Protein AF-0000000084925161 (afdb_homodimer)

Structure (mmCIF, N/CA/C/O backbone):
data_AF-0000000084925161-model_v1
#
loop_
_entity.id
_entity.type
_entity.pdbx_description
1 polymer 'Surface-adhesin protein E-like domain-containing protein'
#
loop_
_atom_site.group_PDB
_atom_site.id
_atom_site.type_symbol
_atom_site.label_atom_id
_atom_site.label_alt_id
_atom_site.label_comp_id
_atom_site.label_asym_id
_atom_site.label_entity_id
_atom_site.label_seq_id
_atom_site.pdbx_PDB_ins_code
_atom_site.Cartn_x
_atom_site.Cartn_y
_atom_site.Cartn_z
_atom_site.occupancy
_atom_site.B_iso_or_equiv
_atom_site.auth_seq_id
_atom_site.auth_comp_id
_atom_site.auth_asym_id
_atom_site.auth_atom_id
_atom_site.pdbx_PDB_model_num
ATOM 1 N N . MET A 1 1 ? 71.25 -20.922 -71.875 1 32.09 1 MET A N 1
ATOM 2 C CA . MET A 1 1 ? 70.688 -21.156 -70.562 1 32.09 1 MET A CA 1
ATOM 3 C C . MET A 1 1 ? 69.562 -20.156 -70.25 1 32.09 1 MET A C 1
ATOM 5 O O . MET A 1 1 ? 69.812 -18.969 -70.062 1 32.09 1 MET A O 1
ATOM 9 N N . LYS A 1 2 ? 68.375 -20.344 -70.938 1 31.14 2 LYS A N 1
ATOM 10 C CA . LYS A 1 2 ? 67.188 -19.516 -71.062 1 31.14 2 LYS A CA 1
ATOM 11 C C . LYS A 1 2 ? 66.562 -19.391 -69.688 1 31.14 2 LYS A C 1
ATOM 13 O O . LYS A 1 2 ? 66.188 -20.391 -69.062 1 31.14 2 LYS A O 1
ATOM 18 N N . ARG A 1 3 ? 66.75 -18.297 -68.938 1 39 3 ARG A N 1
ATOM 19 C CA . ARG A 1 3 ? 66.312 -17.828 -67.625 1 39 3 ARG A CA 1
ATOM 20 C C . ARG A 1 3 ? 64.812 -17.594 -67.625 1 39 3 ARG A C 1
ATOM 22 O O . ARG A 1 3 ? 64.312 -16.672 -68.312 1 39 3 ARG A O 1
ATOM 29 N N . SER A 1 4 ? 64 -18.672 -67.688 1 33.38 4 SER A N 1
ATOM 30 C CA . SER A 1 4 ? 62.531 -18.594 -67.688 1 33.38 4 SER A CA 1
ATOM 31 C C . SER A 1 4 ? 62.031 -17.812 -66.438 1 33.38 4 SER A C 1
ATOM 33 O O . SER A 1 4 ? 62.469 -18.094 -65.312 1 33.38 4 SER A O 1
ATOM 35 N N . TRP A 1 5 ? 61.906 -16.5 -66.625 1 40.16 5 TRP A N 1
ATOM 36 C CA . TRP A 1 5 ? 61.312 -15.562 -65.625 1 40.16 5 TRP A CA 1
ATOM 37 C C . TRP A 1 5 ? 59.938 -16 -65.25 1 40.16 5 TRP A C 1
ATOM 39 O O . TRP A 1 5 ? 59.031 -16.109 -66.062 1 40.16 5 TRP A O 1
ATOM 49 N N . GLY A 1 6 ? 59.812 -16.969 -64.312 1 35.91 6 GLY A N 1
ATOM 50 C CA . GLY A 1 6 ? 58.531 -17.422 -63.812 1 35.91 6 GLY A CA 1
ATOM 51 C C . GLY A 1 6 ? 57.75 -16.328 -63.062 1 35.91 6 GLY A C 1
ATOM 52 O O . GLY A 1 6 ? 58.344 -15.594 -62.25 1 35.91 6 GLY A O 1
ATOM 53 N N . ILE A 1 7 ? 56.781 -15.703 -63.781 1 42.59 7 ILE A N 1
ATOM 54 C CA . ILE A 1 7 ? 55.812 -14.719 -63.312 1 42.59 7 ILE A CA 1
ATOM 55 C C . ILE A 1 7 ? 55.094 -15.258 -62.062 1 42.59 7 ILE A C 1
ATOM 57 O O . ILE A 1 7 ? 54.438 -16.312 -62.156 1 42.59 7 ILE A O 1
ATOM 61 N N . TRP A 1 8 ? 55.594 -15.031 -60.844 1 43.19 8 TRP A N 1
ATOM 62 C CA . TRP A 1 8 ? 54.906 -15.352 -59.594 1 43.19 8 TRP A CA 1
ATOM 63 C C . TRP A 1 8 ? 53.625 -14.562 -59.438 1 43.19 8 TRP A C 1
ATOM 65 O O . TRP A 1 8 ? 53.656 -13.328 -59.438 1 43.19 8 TRP A O 1
ATOM 75 N N . ALA A 1 9 ? 52.562 -15.008 -60.125 1 40.84 9 ALA A N 1
ATOM 76 C CA . ALA A 1 9 ? 51.25 -14.414 -59.938 1 40.84 9 ALA A CA 1
ATOM 77 C C . ALA A 1 9 ? 50.844 -14.438 -58.469 1 40.84 9 ALA A C 1
ATOM 79 O O . ALA A 1 9 ? 50.781 -15.5 -57.844 1 40.84 9 ALA A O 1
ATOM 80 N N . LEU A 1 10 ? 51.156 -13.375 -57.719 1 41.66 10 LEU A N 1
ATOM 81 C CA . LEU A 1 10 ? 50.688 -13.172 -56.344 1 41.66 10 LEU A CA 1
ATOM 82 C C . LEU A 1 10 ? 49.188 -13.047 -56.312 1 41.66 10 LEU A C 1
ATOM 84 O O . LEU A 1 10 ? 48.625 -12.125 -56.906 1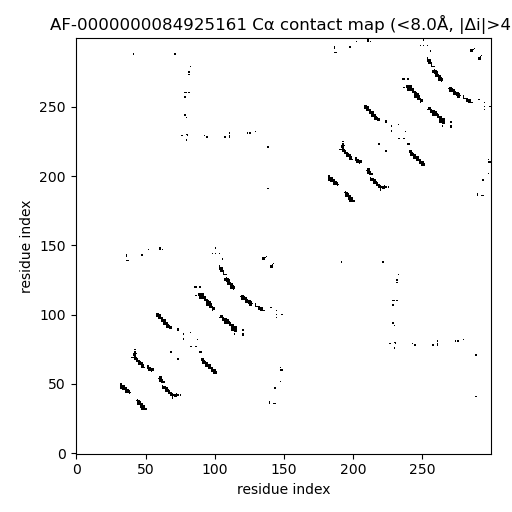 41.66 10 LEU A O 1
ATOM 88 N N . THR A 1 11 ? 48.406 -14.148 -56.281 1 42.12 11 THR A N 1
ATOM 89 C CA . THR A 1 11 ? 46.969 -14.117 -56.094 1 42.12 11 THR A CA 1
ATOM 90 C C . THR A 1 11 ? 46.625 -13.469 -54.75 1 42.12 11 THR A C 1
ATOM 92 O O . THR A 1 11 ? 47.031 -13.953 -53.688 1 42.12 11 THR A O 1
ATOM 95 N N . ALA A 1 12 ? 46.406 -12.133 -54.719 1 42.62 12 ALA A N 1
ATOM 96 C CA . ALA A 1 12 ? 45.875 -11.445 -53.562 1 42.62 12 ALA A CA 1
ATOM 97 C C . ALA A 1 12 ? 44.5 -12.031 -53.156 1 42.62 12 ALA A C 1
ATOM 99 O O . ALA A 1 12 ? 43.562 -11.984 -53.938 1 42.62 12 ALA A O 1
ATOM 100 N N . ALA A 1 13 ? 44.562 -13.156 -52.469 1 40.47 13 ALA A N 1
ATOM 101 C CA . ALA A 1 13 ? 43.312 -13.672 -51.906 1 40.47 13 ALA A CA 1
ATOM 102 C C . ALA A 1 13 ? 42.594 -12.602 -51.094 1 40.47 13 ALA A C 1
ATOM 104 O O . ALA A 1 13 ? 43.156 -12.086 -50.094 1 40.47 13 ALA A O 1
ATOM 105 N N . LEU A 1 14 ? 41.75 -11.82 -51.719 1 43.94 14 LEU A N 1
ATOM 106 C CA . LEU A 1 14 ? 40.875 -10.922 -51 1 43.94 14 LEU A CA 1
ATOM 107 C C . LEU A 1 14 ? 40.062 -11.688 -49.969 1 43.94 14 LEU A C 1
ATOM 109 O O . LEU A 1 14 ? 39.219 -12.531 -50.312 1 43.94 14 LEU A O 1
ATOM 113 N N . THR A 1 15 ? 40.625 -11.867 -48.781 1 42.22 15 THR A N 1
ATOM 114 C CA . THR A 1 15 ? 39.875 -12.43 -47.656 1 42.22 15 THR A CA 1
ATOM 115 C C . THR A 1 15 ? 38.688 -11.562 -47.344 1 42.22 15 THR A C 1
ATOM 117 O O . THR A 1 15 ? 38.812 -10.391 -46.969 1 42.22 15 THR A O 1
ATOM 120 N N . ILE A 1 16 ? 37.625 -11.797 -48.031 1 40.56 16 ILE A N 1
ATOM 121 C CA . ILE A 1 16 ? 36.344 -11.195 -47.625 1 40.56 16 ILE A CA 1
ATOM 122 C C . ILE A 1 16 ? 36.125 -11.477 -46.125 1 40.56 16 ILE A C 1
ATOM 124 O O . ILE A 1 16 ? 36.062 -12.633 -45.719 1 40.56 16 ILE A O 1
ATOM 128 N N . MET A 1 17 ? 36.562 -10.578 -45.281 1 41.56 17 MET A N 1
ATOM 129 C CA . MET A 1 17 ? 36.156 -10.641 -43.875 1 41.56 17 MET A CA 1
ATOM 130 C C . MET A 1 17 ? 34.625 -10.719 -43.75 1 41.56 17 MET A C 1
ATOM 132 O O . MET A 1 17 ? 33.906 -9.828 -44.188 1 41.56 17 MET A O 1
ATOM 136 N N . ALA A 1 18 ? 34.125 -11.945 -43.906 1 45 18 ALA A N 1
ATOM 137 C CA . ALA A 1 18 ? 32.719 -12.086 -43.594 1 45 18 ALA A CA 1
ATOM 138 C C . ALA A 1 18 ? 32.375 -11.438 -42.25 1 45 18 ALA A C 1
ATOM 140 O O . ALA A 1 18 ? 33.125 -11.602 -41.281 1 45 18 ALA A O 1
ATOM 141 N N . PRO A 1 19 ? 31.578 -10.344 -42.281 1 45.84 19 PRO A N 1
ATOM 142 C CA . PRO A 1 19 ? 31.156 -9.836 -41 1 45.84 19 PRO A CA 1
ATOM 143 C C . PRO A 1 19 ? 30.625 -10.938 -40.062 1 45.84 19 PRO A C 1
ATOM 145 O O . PRO A 1 19 ? 29.984 -11.875 -40.531 1 45.84 19 PRO A O 1
ATOM 148 N N . SER A 1 20 ? 31.438 -11.336 -39.094 1 43 20 SER A N 1
ATOM 149 C CA . SER A 1 20 ? 30.953 -12.219 -38.062 1 43 20 SER A CA 1
ATOM 150 C C . SER A 1 20 ? 29.547 -11.805 -37.594 1 43 20 SER A C 1
ATOM 152 O O . SER A 1 20 ? 29.344 -10.68 -37.125 1 43 20 SER A O 1
ATOM 154 N N . ALA A 1 21 ? 28.531 -12.383 -38.281 1 41.62 21 ALA A N 1
ATOM 155 C CA . ALA A 1 21 ? 27.188 -12.25 -37.688 1 41.62 21 ALA A CA 1
ATOM 156 C C . ALA A 1 21 ? 27.219 -12.555 -36.188 1 41.62 21 ALA A C 1
ATOM 158 O O . ALA A 1 21 ? 27.625 -13.641 -35.781 1 41.62 21 ALA A O 1
ATOM 159 N N . VAL A 1 22 ? 27.531 -11.531 -35.375 1 42.28 22 VAL A N 1
ATOM 160 C CA . VAL A 1 22 ? 27.25 -11.719 -33.938 1 42.28 22 VAL A CA 1
ATOM 161 C C . VAL A 1 22 ? 25.906 -12.438 -33.781 1 42.28 22 VAL A C 1
ATOM 163 O O . VAL A 1 22 ? 24.906 -12.023 -34.344 1 42.28 22 VAL A O 1
ATOM 166 N N . PRO A 1 23 ? 26 -13.773 -33.625 1 41.53 23 PRO A N 1
ATOM 167 C CA . PRO A 1 23 ? 24.688 -14.344 -33.312 1 41.53 23 PRO A CA 1
ATOM 168 C C . PRO A 1 23 ? 23.859 -13.469 -32.375 1 41.53 23 PRO A C 1
ATOM 170 O O . PRO A 1 23 ? 24.359 -13.031 -31.344 1 41.53 23 PRO A O 1
ATOM 173 N N . VAL A 1 24 ? 22.969 -12.641 -33 1 39.62 24 VAL A N 1
ATOM 174 C CA . VAL A 1 24 ? 21.906 -12.133 -32.125 1 39.62 24 VAL A CA 1
ATOM 175 C C . VAL A 1 24 ? 21.422 -13.242 -31.203 1 39.62 24 VAL A C 1
ATOM 177 O O . VAL A 1 24 ? 21.188 -14.375 -31.641 1 39.62 24 VAL A O 1
ATOM 180 N N . SER A 1 25 ? 22.156 -13.359 -30.031 1 36.97 25 SER A N 1
ATOM 181 C CA . SER A 1 25 ? 21.609 -14.289 -29.047 1 36.97 25 SER A CA 1
ATOM 182 C C . SER A 1 25 ? 20.109 -14.5 -29.266 1 36.97 25 SER A C 1
ATOM 184 O O . SER A 1 25 ? 19.406 -13.578 -29.672 1 36.97 25 SER A O 1
ATOM 186 N N . PRO A 1 26 ? 19.688 -15.688 -29.625 1 37.69 26 PRO A N 1
ATOM 187 C CA . PRO A 1 26 ? 18.219 -15.82 -29.672 1 37.69 26 PRO A CA 1
ATOM 188 C C . PRO A 1 26 ? 17.516 -14.906 -28.672 1 37.69 26 PRO A C 1
ATOM 190 O O . PRO A 1 26 ? 18.062 -14.633 -27.594 1 37.69 26 PRO A O 1
ATOM 193 N N . ALA A 1 27 ? 17 -13.883 -29.172 1 36.34 27 ALA A N 1
ATOM 194 C CA . ALA A 1 27 ? 15.969 -13.32 -28.297 1 36.34 27 ALA A CA 1
ATOM 195 C C . ALA A 1 27 ? 15.273 -14.422 -27.5 1 36.34 27 ALA A C 1
ATOM 197 O O . ALA A 1 27 ? 14.562 -15.258 -28.062 1 36.34 27 ALA A O 1
ATOM 198 N N . TYR A 1 28 ? 16.047 -15.25 -26.672 1 36.47 28 TYR A N 1
ATOM 199 C CA . TYR A 1 28 ? 15.242 -16.078 -25.797 1 36.47 28 TYR A CA 1
ATOM 200 C C . TYR A 1 28 ? 13.82 -15.531 -25.688 1 36.47 28 TYR A C 1
ATOM 202 O O . TYR A 1 28 ? 13.617 -14.32 -25.562 1 36.47 28 TYR A O 1
ATOM 210 N N . ALA A 1 29 ? 13.031 -15.914 -26.562 1 38.03 29 ALA A N 1
ATOM 211 C CA . ALA A 1 29 ? 11.609 -15.719 -26.297 1 38.03 29 ALA A CA 1
ATOM 212 C C . ALA A 1 29 ? 11.344 -15.609 -24.797 1 38.03 29 ALA A C 1
ATOM 214 O O . ALA A 1 29 ? 11.391 -16.609 -24.078 1 38.03 29 ALA A O 1
ATOM 215 N N . ALA A 1 30 ? 12.023 -14.953 -24.047 1 40.94 30 ALA A N 1
ATOM 216 C CA . ALA A 1 30 ? 11.633 -14.742 -22.656 1 40.94 30 ALA A CA 1
ATOM 217 C C . ALA A 1 30 ? 10.156 -15.062 -22.453 1 40.94 30 ALA A C 1
ATOM 219 O O . ALA A 1 30 ? 9.281 -14.32 -22.906 1 40.94 30 ALA A O 1
ATOM 220 N N . ASP A 1 31 ? 9.523 -16.219 -22.875 1 46.91 31 ASP A N 1
ATOM 221 C CA . ASP A 1 31 ? 8.195 -16.781 -22.641 1 46.91 31 ASP A CA 1
ATOM 222 C C . ASP A 1 31 ? 7.531 -16.125 -21.422 1 46.91 31 ASP A C 1
ATOM 224 O O . ASP A 1 31 ? 7.969 -16.328 -20.297 1 46.91 31 ASP A O 1
ATOM 228 N N . ASP A 1 32 ? 7.238 -14.859 -21.344 1 68.56 32 ASP A N 1
ATOM 229 C CA . ASP A 1 32 ? 6.938 -13.914 -20.281 1 68.56 32 ASP A CA 1
ATOM 230 C C . ASP A 1 32 ? 5.832 -14.445 -19.375 1 68.56 32 ASP A C 1
ATOM 232 O O . ASP A 1 32 ? 4.66 -14.453 -19.75 1 68.56 32 ASP A O 1
ATOM 236 N N . GLN A 1 33 ? 6.062 -15.539 -18.656 1 93.12 33 GLN A N 1
ATOM 237 C CA . GLN A 1 33 ? 5.207 -16.203 -17.672 1 93.12 33 GLN A CA 1
ATOM 238 C C . GLN A 1 33 ? 4.355 -15.203 -16.906 1 93.12 33 GLN A C 1
ATOM 240 O O . GLN A 1 33 ? 3.346 -15.57 -16.297 1 93.12 33 GLN A O 1
ATOM 245 N N . TRP A 1 34 ? 4.676 -14.078 -17.031 1 97.44 34 TRP A N 1
ATOM 246 C CA . TRP A 1 34 ? 3.92 -13.047 -16.328 1 97.44 34 TRP A CA 1
ATOM 247 C C . TRP A 1 34 ? 2.936 -12.352 -17.266 1 97.44 34 TRP A C 1
ATOM 249 O O . TRP A 1 34 ? 3.322 -11.852 -18.328 1 97.44 34 TRP A O 1
ATOM 259 N N . VAL A 1 35 ? 1.685 -12.375 -16.891 1 97.88 35 VAL A N 1
ATOM 260 C CA . VAL A 1 35 ? 0.621 -11.727 -17.641 1 97.88 35 VAL A CA 1
ATOM 261 C C . VAL A 1 35 ? 0.092 -10.523 -16.859 1 97.88 35 VAL A C 1
ATOM 263 O O . VAL A 1 35 ? -0.234 -10.633 -15.68 1 97.88 35 VAL A O 1
ATOM 266 N N . LEU A 1 36 ? -0.064 -9.344 -17.531 1 97.75 36 LEU A N 1
ATOM 267 C CA . LEU A 1 36 ? -0.586 -8.141 -16.906 1 97.75 36 LEU A CA 1
ATOM 268 C C . LEU A 1 36 ? -2.064 -8.297 -16.562 1 97.75 36 LEU A C 1
ATOM 270 O O . LEU A 1 36 ? -2.871 -8.641 -17.438 1 97.75 36 LEU A O 1
ATOM 274 N N . LEU A 1 37 ? -2.314 -8.094 -15.336 1 96.5 37 LEU A N 1
ATOM 275 C CA . LEU A 1 37 ? -3.684 -8.203 -14.844 1 96.5 37 LEU A CA 1
ATOM 276 C C . LEU A 1 37 ? -4.336 -6.828 -14.734 1 96.5 37 LEU A C 1
ATOM 278 O O . LEU A 1 37 ? -5.5 -6.656 -15.102 1 96.5 37 LEU A O 1
ATOM 282 N N . ASP A 1 38 ? -3.676 -5.898 -14.18 1 94.56 38 ASP A N 1
ATOM 283 C CA . ASP A 1 38 ? -4.156 -4.559 -13.852 1 94.56 38 ASP A CA 1
ATOM 284 C C . ASP A 1 38 ? -2.998 -3.561 -13.789 1 94.56 38 ASP A C 1
ATOM 286 O O . ASP A 1 38 ? -1.843 -3.955 -13.625 1 94.56 38 ASP A O 1
ATOM 290 N N . GLU A 1 39 ? -3.432 -2.262 -13.992 1 93.81 39 GLU A N 1
ATOM 291 C CA . GLU A 1 39 ? -2.398 -1.232 -13.953 1 93.81 39 GLU A CA 1
ATOM 292 C C . GLU A 1 39 ? -2.936 0.064 -13.352 1 93.81 39 GLU A C 1
ATOM 294 O O . GLU A 1 39 ? -4.055 0.478 -13.656 1 93.81 39 GLU A O 1
ATOM 299 N N . ASP A 1 40 ? -2.258 0.519 -12.414 1 88.69 40 ASP A N 1
ATOM 300 C CA . ASP A 1 40 ? -2.297 1.929 -12.039 1 88.69 40 ASP A CA 1
ATOM 301 C C . ASP A 1 40 ? -1.006 2.641 -12.438 1 88.69 40 ASP A C 1
ATOM 303 O O . ASP A 1 40 ? 0.03 2.469 -11.797 1 88.69 40 ASP A O 1
ATOM 307 N N . PRO A 1 41 ? -1.062 3.43 -13.438 1 87.81 41 PRO A N 1
ATOM 308 C CA . PRO A 1 41 ? 0.166 3.998 -14 1 87.81 41 PRO A CA 1
ATOM 309 C C . PRO A 1 41 ? 0.953 4.824 -12.984 1 87.81 41 PRO A C 1
ATOM 311 O O . PRO A 1 41 ? 2.17 4.977 -13.117 1 87.81 41 PRO A O 1
ATOM 314 N N . SER A 1 42 ? 0.347 5.23 -12.016 1 87.5 42 SER A N 1
ATOM 315 C CA . SER A 1 42 ? 1.041 6.078 -11.047 1 87.5 42 SER A CA 1
ATOM 316 C C . SER A 1 42 ? 1.725 5.242 -9.969 1 87.5 42 SER A C 1
ATOM 318 O O . SER A 1 42 ? 2.684 5.695 -9.344 1 87.5 42 SER A O 1
ATOM 320 N N . THR A 1 43 ? 1.22 4.023 -9.828 1 92.31 43 THR A N 1
ATOM 321 C CA . THR A 1 43 ? 1.726 3.377 -8.625 1 92.31 43 THR A CA 1
ATOM 322 C C . THR A 1 43 ? 2.297 1.999 -8.945 1 92.31 43 THR A C 1
ATOM 324 O O . THR A 1 43 ? 3.326 1.603 -8.398 1 92.31 43 THR A O 1
ATOM 327 N N . SER A 1 44 ? 1.59 1.277 -9.828 1 94.94 44 SER A N 1
ATOM 328 C CA . SER A 1 44 ? 2.105 -0.078 -10 1 94.94 44 SER A CA 1
ATOM 329 C C . SER A 1 44 ? 1.434 -0.785 -11.172 1 94.94 44 SER A C 1
ATOM 331 O O . SER A 1 44 ? 0.386 -0.346 -11.648 1 94.94 44 SER A O 1
ATOM 333 N N . ARG A 1 45 ? 2.135 -1.829 -11.617 1 96.81 45 ARG A N 1
ATOM 334 C CA . ARG A 1 45 ? 1.589 -2.848 -12.508 1 96.81 45 ARG A CA 1
ATOM 335 C C . ARG A 1 45 ? 1.465 -4.191 -11.789 1 96.81 45 ARG A C 1
ATOM 337 O O . ARG A 1 45 ? 2.35 -4.574 -11.023 1 96.81 45 ARG A O 1
ATOM 344 N N . TYR A 1 46 ? 0.303 -4.887 -12.094 1 97.44 46 TYR A N 1
ATOM 345 C CA . TYR A 1 46 ? 0.026 -6.156 -11.43 1 97.44 46 TYR A CA 1
ATOM 346 C C . TYR A 1 46 ? -0.024 -7.297 -12.43 1 97.44 46 TYR A C 1
ATOM 348 O O . TYR A 1 46 ? -0.732 -7.219 -13.438 1 97.44 46 TYR A O 1
ATOM 356 N N . TYR A 1 47 ? 0.71 -8.383 -12.07 1 98.44 47 TYR A N 1
ATOM 357 C CA . TYR A 1 47 ? 0.816 -9.539 -12.953 1 98.44 47 TYR A CA 1
ATOM 358 C C . TYR A 1 47 ? 0.438 -10.82 -12.227 1 98.44 47 TYR A C 1
ATOM 360 O O . TYR A 1 47 ? 0.503 -10.891 -11 1 98.44 47 TYR A O 1
ATOM 368 N N . TYR A 1 48 ? 0.028 -11.812 -13 1 98.56 48 TYR A N 1
ATOM 369 C CA . TYR A 1 48 ? 0 -13.172 -12.453 1 98.56 48 TYR A CA 1
ATOM 370 C C . TYR A 1 48 ? 0.885 -14.102 -13.273 1 98.56 48 TYR A C 1
ATOM 372 O O . TYR A 1 48 ? 1.111 -13.867 -14.469 1 98.56 48 TYR A O 1
ATOM 380 N N . ASP A 1 49 ? 1.456 -15.086 -12.609 1 98.38 49 ASP A N 1
ATOM 381 C CA . ASP A 1 49 ? 2.371 -16.062 -13.18 1 98.38 49 ASP A CA 1
ATOM 382 C C . ASP A 1 49 ? 1.614 -17.281 -13.703 1 98.38 49 ASP A C 1
ATOM 384 O O . ASP A 1 49 ? 1.147 -18.109 -12.922 1 98.38 49 ASP A O 1
ATOM 388 N N . THR A 1 50 ? 1.569 -17.469 -14.984 1 97.25 50 THR A N 1
ATOM 389 C CA . THR A 1 50 ? 0.784 -18.547 -15.578 1 97.25 50 THR A CA 1
ATOM 390 C C . THR A 1 50 ? 1.395 -19.906 -15.258 1 97.25 50 THR A C 1
ATOM 392 O O . THR A 1 50 ? 0.704 -20.922 -15.289 1 97.25 50 THR A O 1
ATOM 395 N N . THR A 1 51 ? 2.6 -19.938 -14.875 1 97.12 51 THR A N 1
ATOM 396 C CA . THR A 1 51 ? 3.264 -21.219 -14.625 1 97.12 51 THR A CA 1
ATOM 397 C C . THR A 1 51 ? 3.088 -21.641 -13.164 1 97.12 51 THR A C 1
ATOM 399 O O . THR A 1 51 ? 3.424 -22.766 -12.797 1 97.12 51 THR A O 1
ATOM 402 N N . SER A 1 52 ? 2.578 -20.781 -12.344 1 97.25 52 SER A N 1
ATOM 403 C CA . SER A 1 52 ? 2.461 -21.062 -10.914 1 97.25 52 SER A CA 1
ATOM 404 C C . SER A 1 52 ? 1.079 -21.609 -10.562 1 97.25 52 SER A C 1
ATOM 406 O O . SER A 1 52 ? 0.821 -21.969 -9.414 1 97.25 52 SER A O 1
ATOM 408 N N . ILE A 1 53 ? 0.209 -21.672 -11.531 1 97.06 53 ILE A N 1
ATOM 409 C CA . ILE A 1 53 ? -1.177 -22.062 -11.273 1 97.06 53 ILE A CA 1
ATOM 410 C C . ILE A 1 53 ? -1.252 -23.547 -10.969 1 97.06 53 ILE A C 1
ATOM 412 O O . ILE A 1 53 ? -0.867 -24.375 -11.797 1 97.06 53 ILE A O 1
ATOM 416 N N . VAL A 1 54 ? -1.738 -23.859 -9.773 1 96.12 54 VAL A N 1
ATOM 417 C CA . VAL A 1 54 ? -1.917 -25.234 -9.352 1 96.12 54 VAL A CA 1
ATOM 418 C C . VAL A 1 54 ? -3.334 -25.438 -8.82 1 96.12 54 VAL A C 1
ATOM 420 O O . VAL A 1 54 ? -3.785 -24.703 -7.945 1 96.12 54 VAL A O 1
ATOM 423 N N . GLN A 1 55 ? -3.957 -26.422 -9.336 1 92.88 55 GLN A N 1
ATOM 424 C CA . GLN A 1 55 ? -5.25 -26.812 -8.789 1 92.88 55 GLN A CA 1
ATOM 425 C C . GLN A 1 55 ? -5.078 -27.688 -7.551 1 92.88 55 GLN A C 1
ATOM 427 O O . GLN A 1 55 ? -4.48 -28.766 -7.617 1 92.88 55 GLN A O 1
ATOM 432 N N . ASP A 1 56 ? -5.457 -27.219 -6.406 1 83.75 56 ASP A N 1
ATOM 433 C CA . ASP A 1 56 ? -5.273 -27.938 -5.148 1 83.75 56 ASP A CA 1
ATOM 434 C C . ASP A 1 56 ? -6.422 -28.922 -4.898 1 83.75 56 ASP A C 1
ATOM 436 O O . ASP A 1 56 ? -6.199 -30.047 -4.438 1 83.75 56 ASP A O 1
ATOM 440 N N . ASP A 1 57 ? -7.512 -28.484 -4.898 1 83.12 57 ASP A N 1
ATOM 441 C CA . ASP A 1 57 ? -8.703 -29.328 -4.809 1 83.12 57 ASP A CA 1
ATOM 442 C C . ASP A 1 57 ? -9.703 -28.969 -5.902 1 83.12 57 ASP A C 1
ATOM 444 O O . ASP A 1 57 ? -9.375 -28.266 -6.852 1 83.12 57 ASP A O 1
ATOM 448 N N . GLU A 1 58 ? -10.859 -29.594 -5.785 1 81.5 58 GLU A N 1
ATOM 449 C CA . GLU A 1 58 ? -11.852 -29.469 -6.844 1 81.5 58 GLU A CA 1
ATOM 450 C C . GLU A 1 58 ? -12.234 -28 -7.066 1 81.5 58 GLU A C 1
ATOM 452 O O . GLU A 1 58 ? -12.516 -27.594 -8.195 1 81.5 58 GLU A O 1
ATOM 457 N N . ASP A 1 59 ? -12.086 -27.141 -6.09 1 91.69 59 ASP A N 1
ATOM 458 C CA . ASP A 1 59 ? -12.672 -25.812 -6.258 1 91.69 59 ASP A CA 1
ATOM 459 C C . ASP A 1 59 ? -11.648 -24.719 -5.957 1 91.69 59 ASP A C 1
ATOM 461 O O . ASP A 1 59 ? -11.992 -23.531 -5.898 1 91.69 59 ASP A O 1
ATOM 465 N N . SER A 1 60 ? -10.375 -25.109 -5.734 1 95.62 60 SER A N 1
ATOM 466 C CA . SER A 1 60 ? -9.422 -24.078 -5.34 1 95.62 60 SER A CA 1
ATOM 467 C C . SER A 1 60 ? -8.172 -24.125 -6.207 1 95.62 60 SER A C 1
ATOM 469 O O . SER A 1 60 ? -7.719 -25.188 -6.609 1 95.62 60 SER A O 1
ATOM 471 N N . VAL A 1 61 ? -7.664 -22.953 -6.453 1 97.69 61 VAL A N 1
ATOM 472 C CA . VAL A 1 61 ? -6.445 -22.781 -7.23 1 97.69 61 VAL A CA 1
ATOM 473 C C . VAL A 1 61 ? -5.457 -21.906 -6.453 1 97.69 61 VAL A C 1
ATOM 475 O O . VAL A 1 61 ? -5.859 -20.969 -5.77 1 97.69 61 VAL A O 1
ATOM 478 N N . THR A 1 62 ? -4.18 -22.281 -6.539 1 97.88 62 THR A N 1
ATOM 479 C CA . THR A 1 62 ? -3.131 -21.406 -6.012 1 97.88 62 THR A CA 1
ATOM 480 C C . THR A 1 62 ? -2.395 -20.703 -7.148 1 97.88 62 THR A C 1
ATOM 482 O O . THR A 1 62 ? -2.229 -21.266 -8.234 1 97.88 62 THR A O 1
ATOM 485 N N . VAL A 1 63 ? -1.985 -19.516 -6.891 1 98.56 63 VAL A N 1
ATOM 486 C CA . VAL A 1 63 ? -1.35 -18.719 -7.938 1 98.56 63 VAL A CA 1
ATOM 487 C C . VAL A 1 63 ? -0.434 -17.672 -7.309 1 98.56 63 VAL A C 1
ATOM 489 O O . VAL A 1 63 ? -0.723 -17.156 -6.227 1 98.56 63 VAL A O 1
ATOM 492 N N . ARG A 1 64 ? 0.633 -17.375 -8.008 1 98.69 64 ARG A N 1
ATOM 493 C CA . ARG A 1 64 ? 1.544 -16.297 -7.637 1 98.69 64 ARG A CA 1
ATOM 494 C C . ARG A 1 64 ? 1.269 -15.047 -8.453 1 98.69 64 ARG A C 1
ATOM 496 O O . ARG A 1 64 ? 1.096 -15.117 -9.672 1 98.69 64 ARG A O 1
ATOM 503 N N . THR A 1 65 ? 1.15 -13.938 -7.828 1 98.5 65 THR A N 1
ATOM 504 C CA . THR A 1 65 ? 1.037 -12.625 -8.461 1 98.5 65 THR A CA 1
ATOM 505 C C . THR A 1 65 ? 2.174 -11.711 -8.016 1 98.5 65 THR A C 1
ATOM 507 O O . THR A 1 65 ? 2.93 -12.047 -7.102 1 98.5 65 THR A O 1
ATOM 510 N N . LYS A 1 66 ? 2.332 -10.555 -8.742 1 98.31 66 LYS A N 1
ATOM 511 C CA . LYS A 1 66 ? 3.299 -9.57 -8.258 1 98.31 66 LYS A CA 1
ATOM 512 C C . LYS A 1 66 ? 2.873 -8.148 -8.625 1 98.31 66 LYS A C 1
ATOM 514 O O . LYS A 1 66 ? 2.277 -7.934 -9.68 1 98.31 66 LYS A O 1
ATOM 519 N N . ALA A 1 67 ? 3.139 -7.273 -7.762 1 98.12 67 ALA A N 1
ATOM 520 C CA . ALA A 1 67 ? 3.104 -5.836 -8.031 1 98.12 67 ALA A CA 1
ATOM 521 C C . ALA A 1 67 ? 4.504 -5.297 -8.305 1 98.12 67 ALA A C 1
ATOM 523 O O . ALA A 1 67 ? 5.422 -5.5 -7.512 1 98.12 67 ALA A O 1
ATOM 524 N N . VAL A 1 68 ? 4.66 -4.637 -9.43 1 98.44 68 VAL A N 1
ATOM 525 C CA . VAL A 1 68 ? 5.887 -3.916 -9.758 1 98.44 68 VAL A CA 1
ATOM 526 C C . VAL A 1 68 ? 5.66 -2.414 -9.602 1 98.44 68 VAL A C 1
ATOM 528 O O . VAL A 1 68 ? 4.816 -1.831 -10.289 1 98.44 68 VAL A O 1
ATOM 531 N N . TYR A 1 69 ? 6.527 -1.815 -8.727 1 97.31 69 TYR A N 1
ATOM 532 C CA . TYR A 1 69 ? 6.219 -0.453 -8.305 1 97.31 69 TYR A CA 1
ATOM 533 C C . TYR A 1 69 ? 6.898 0.565 -9.211 1 97.31 69 TYR A C 1
ATOM 535 O O . TYR A 1 69 ? 8.039 0.363 -9.641 1 97.31 69 TYR A O 1
ATOM 543 N N . THR A 1 70 ? 6.184 1.662 -9.484 1 94.31 70 THR A N 1
ATOM 544 C CA . THR A 1 70 ? 6.836 2.891 -9.93 1 94.31 70 THR A CA 1
ATOM 545 C C . THR A 1 70 ? 7.539 3.578 -8.766 1 94.31 70 THR A C 1
ATOM 547 O O . THR A 1 70 ? 7.477 3.107 -7.625 1 94.31 70 THR A O 1
ATOM 550 N N . ALA A 1 71 ? 8.203 4.715 -9.031 1 92.81 71 ALA A N 1
ATOM 551 C CA . ALA A 1 71 ? 8.828 5.484 -7.957 1 92.81 71 ALA A CA 1
ATOM 552 C C . ALA A 1 71 ? 7.789 5.961 -6.945 1 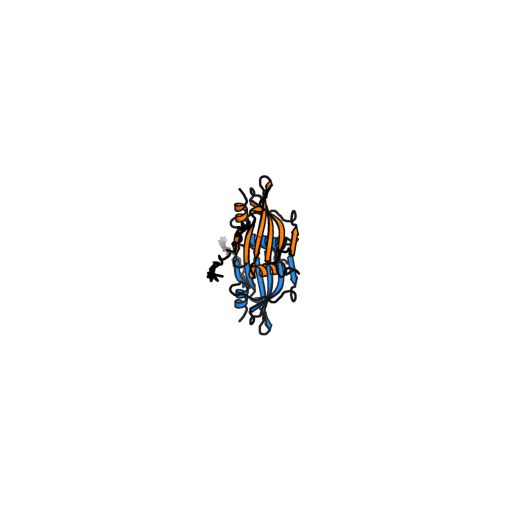92.81 71 ALA A C 1
ATOM 554 O O . ALA A 1 71 ? 7.992 5.836 -5.738 1 92.81 71 ALA A O 1
ATOM 555 N N . GLU A 1 72 ? 6.656 6.449 -7.441 1 91.69 72 GLU A N 1
ATOM 556 C CA . GLU A 1 72 ? 5.594 6.926 -6.559 1 91.69 72 GLU A CA 1
ATOM 557 C C . GLU A 1 72 ? 4.949 5.77 -5.801 1 91.69 72 GLU A C 1
ATOM 559 O O . GLU A 1 72 ? 4.66 5.883 -4.605 1 91.69 72 GLU A O 1
ATOM 564 N N . GLY A 1 73 ? 4.711 4.707 -6.48 1 94.38 73 GLY A N 1
ATOM 565 C CA . GLY A 1 73 ? 4.145 3.531 -5.836 1 94.38 73 GLY A CA 1
ATOM 566 C C . GLY A 1 73 ? 5.027 2.971 -4.738 1 94.38 73 GLY A C 1
ATOM 567 O O . GLY A 1 73 ? 4.531 2.551 -3.689 1 94.38 73 GLY A O 1
ATOM 568 N N . LYS A 1 74 ? 6.293 2.998 -5.004 1 96.38 74 LYS A N 1
ATOM 569 C CA . LYS A 1 74 ? 7.258 2.568 -3.994 1 96.38 74 LYS A CA 1
ATOM 570 C C . LYS A 1 74 ? 7.195 3.465 -2.76 1 96.38 74 LYS A C 1
ATOM 572 O O . LYS A 1 74 ? 7.148 2.975 -1.631 1 96.38 74 LYS A O 1
ATOM 577 N N . ALA A 1 75 ? 7.195 4.699 -2.99 1 93.75 75 ALA A N 1
ATOM 578 C CA . ALA A 1 75 ? 7.125 5.641 -1.875 1 93.75 75 ALA A CA 1
ATOM 579 C C . ALA A 1 75 ? 5.859 5.422 -1.052 1 93.75 75 ALA A C 1
ATOM 581 O O . ALA A 1 75 ? 5.91 5.387 0.18 1 93.75 75 ALA A O 1
ATOM 582 N N . ASP A 1 76 ? 4.75 5.168 -1.707 1 93.56 76 ASP A N 1
ATOM 583 C CA . ASP A 1 76 ? 3.48 4.914 -1.034 1 93.56 76 ASP A CA 1
ATOM 584 C C . ASP A 1 76 ? 3.553 3.65 -0.184 1 93.56 76 ASP A C 1
ATOM 586 O O . ASP A 1 76 ? 3.084 3.635 0.957 1 93.56 76 ASP A O 1
ATOM 590 N N . ALA A 1 77 ? 4.066 2.646 -0.791 1 96.56 77 ALA A N 1
ATOM 591 C CA . ALA A 1 77 ? 4.184 1.378 -0.077 1 96.56 77 ALA A CA 1
ATOM 592 C C . ALA A 1 77 ? 5.059 1.528 1.165 1 96.56 77 ALA A C 1
ATOM 594 O O . ALA A 1 77 ? 4.688 1.079 2.252 1 96.56 77 ALA A O 1
ATOM 595 N N . LEU A 1 78 ? 6.195 2.205 1.014 1 97.12 78 LEU A N 1
ATOM 596 C CA . LEU A 1 78 ? 7.121 2.395 2.127 1 97.12 78 LEU A CA 1
ATOM 597 C C . LEU A 1 78 ? 6.488 3.246 3.221 1 97.12 78 LEU A C 1
ATOM 599 O O . LEU A 1 78 ? 6.633 2.947 4.406 1 97.12 78 LEU A O 1
ATOM 603 N N . ASP A 1 79 ? 5.789 4.246 2.799 1 95.25 79 ASP A N 1
ATOM 604 C CA . ASP A 1 79 ? 5.082 5.07 3.771 1 95.25 79 ASP A CA 1
ATOM 605 C C . ASP A 1 79 ? 4.078 4.238 4.57 1 95.25 79 ASP A C 1
ATOM 607 O O . ASP A 1 79 ? 4.031 4.324 5.797 1 95.25 79 ASP A O 1
ATOM 611 N N . THR A 1 80 ? 3.381 3.434 3.875 1 95.94 80 THR A N 1
ATOM 612 C CA . THR A 1 80 ? 2.326 2.639 4.492 1 95.94 80 THR A CA 1
ATOM 613 C C . THR A 1 80 ? 2.914 1.628 5.473 1 95.94 80 THR A C 1
ATOM 615 O O . THR A 1 80 ? 2.35 1.392 6.543 1 95.94 80 THR A O 1
ATOM 618 N N . ILE A 1 81 ? 4.086 1.057 5.094 1 96.19 81 ILE A N 1
ATOM 619 C CA . ILE A 1 81 ? 4.625 0.007 5.949 1 96.19 81 ILE A CA 1
ATOM 620 C C . ILE A 1 81 ? 5.508 0.627 7.031 1 96.19 81 ILE A C 1
ATOM 622 O O . ILE A 1 81 ? 6.031 -0.08 7.895 1 96.19 81 ILE A O 1
ATOM 626 N N . GLY A 1 82 ? 5.789 1.892 7.004 1 94.12 82 GLY A N 1
ATOM 627 C CA . GLY A 1 82 ? 6.496 2.586 8.07 1 94.12 82 GLY A CA 1
ATOM 628 C C . GLY A 1 82 ? 8 2.574 7.895 1 94.12 82 GLY A C 1
ATOM 629 O O . GLY A 1 82 ? 8.742 2.561 8.875 1 94.12 82 GLY A O 1
ATOM 630 N N . HIS A 1 83 ? 8.461 2.357 6.688 1 95.5 83 HIS A N 1
ATOM 631 C CA . HIS A 1 83 ? 9.867 2.451 6.309 1 95.5 83 HIS A CA 1
ATOM 632 C C . HIS A 1 83 ? 10.734 1.539 7.176 1 95.5 83 HIS A C 1
ATOM 634 O O . HIS A 1 83 ? 11.742 1.978 7.727 1 95.5 83 HIS A O 1
ATOM 640 N N . PRO A 1 84 ? 10.484 0.348 7.234 1 94.81 84 PRO A N 1
ATOM 641 C CA . PRO A 1 84 ? 11.398 -0.528 7.973 1 94.81 84 PRO A CA 1
ATOM 642 C C . PRO A 1 84 ? 12.797 -0.582 7.359 1 94.81 84 PRO A C 1
ATOM 644 O O . PRO A 1 84 ? 12.945 -0.428 6.145 1 94.81 84 PRO A O 1
ATOM 647 N N . LYS A 1 85 ? 13.75 -0.854 8.219 1 93.44 85 LYS A N 1
ATOM 648 C CA . LYS A 1 85 ? 15.125 -0.947 7.746 1 93.44 85 LYS A CA 1
ATOM 649 C C . LYS A 1 85 ? 15.266 -2.02 6.672 1 93.44 85 LYS A C 1
ATOM 651 O O . LYS A 1 85 ? 14.703 -3.107 6.793 1 93.44 85 LYS A O 1
ATOM 656 N N . GLY A 1 86 ? 16.031 -1.724 5.621 1 95.94 86 GLY A N 1
ATOM 657 C CA . GLY A 1 86 ? 16.328 -2.695 4.578 1 95.94 86 GLY A CA 1
ATOM 658 C C . GLY A 1 86 ? 15.406 -2.594 3.385 1 95.94 86 GLY A C 1
ATOM 659 O O . GLY A 1 86 ? 15.641 -3.229 2.354 1 95.94 86 GLY A O 1
ATOM 660 N N . PHE A 1 87 ? 14.422 -1.754 3.469 1 97.19 87 PHE A N 1
ATOM 661 C CA . PHE A 1 87 ? 13.406 -1.703 2.426 1 97.19 87 PHE A CA 1
ATOM 662 C C . PHE A 1 87 ? 13.711 -0.595 1.425 1 97.19 87 PHE A C 1
ATOM 664 O O . PHE A 1 87 ? 12.945 -0.366 0.489 1 97.19 87 PHE A O 1
ATOM 671 N N . GLU A 1 88 ? 14.805 0.085 1.453 1 94.94 88 GLU A N 1
ATOM 672 C CA . GLU A 1 88 ? 15.117 1.288 0.688 1 94.94 88 GLU A CA 1
ATOM 673 C C . GLU A 1 88 ? 15.047 1.022 -0.813 1 94.94 88 GLU A C 1
ATOM 675 O O . GLU A 1 88 ? 14.625 1.889 -1.583 1 94.94 88 GLU A O 1
ATOM 680 N N . ASP A 1 89 ? 15.438 -0.231 -1.178 1 97.38 89 ASP A N 1
ATOM 681 C CA . ASP A 1 89 ? 15.477 -0.543 -2.604 1 97.38 89 ASP A CA 1
ATOM 682 C C . ASP A 1 89 ? 14.312 -1.449 -2.996 1 97.38 89 ASP A C 1
ATOM 684 O O . ASP A 1 89 ? 14.453 -2.307 -3.873 1 97.38 89 ASP A O 1
ATOM 688 N N . LEU A 1 90 ? 13.211 -1.317 -2.256 1 98.31 90 LEU A N 1
ATOM 689 C CA . LEU A 1 90 ? 12.023 -2.08 -2.615 1 98.31 90 LEU A CA 1
ATOM 690 C C . LEU A 1 90 ? 11.672 -1.886 -4.09 1 98.31 90 LEU A C 1
ATOM 692 O O . LEU A 1 90 ? 11.648 -0.756 -4.582 1 98.31 90 LEU A O 1
ATOM 696 N N . ALA A 1 91 ? 11.391 -3.002 -4.797 1 98.5 91 ALA A N 1
ATOM 697 C CA . ALA A 1 91 ? 11.102 -2.912 -6.223 1 98.5 91 ALA A CA 1
ATOM 698 C C . ALA A 1 91 ? 9.781 -3.605 -6.562 1 98.5 91 ALA A C 1
ATOM 700 O O . ALA A 1 91 ? 8.961 -3.068 -7.309 1 98.5 91 ALA A O 1
ATOM 701 N N . ASP A 1 92 ? 9.57 -4.762 -6.02 1 98.62 92 ASP A N 1
ATOM 702 C CA . ASP A 1 92 ? 8.328 -5.48 -6.273 1 98.62 92 ASP A CA 1
ATOM 703 C C . ASP A 1 92 ? 7.938 -6.352 -5.082 1 98.62 92 ASP A C 1
ATOM 705 O O . ASP A 1 92 ? 8.758 -6.598 -4.195 1 98.62 92 ASP A O 1
ATOM 709 N N . THR A 1 93 ? 6.688 -6.703 -4.977 1 98.75 93 THR A N 1
ATOM 710 C CA . THR A 1 93 ? 6.145 -7.602 -3.965 1 98.75 93 THR A CA 1
ATOM 711 C C . THR A 1 93 ? 5.387 -8.75 -4.617 1 98.75 93 THR A C 1
ATOM 713 O O . THR A 1 93 ? 4.527 -8.531 -5.473 1 98.75 93 THR A O 1
ATOM 716 N N . ASN A 1 94 ? 5.766 -9.953 -4.215 1 98.81 94 ASN A N 1
ATOM 717 C CA . ASN A 1 94 ? 5.059 -11.156 -4.652 1 98.81 94 ASN A CA 1
ATOM 718 C C . ASN A 1 94 ? 4.008 -11.594 -3.635 1 98.81 94 ASN A C 1
ATOM 720 O O . ASN A 1 94 ? 4.258 -11.562 -2.43 1 98.81 94 ASN A O 1
ATOM 724 N N . PHE A 1 95 ? 2.896 -11.984 -4.191 1 98.75 95 PHE A N 1
ATOM 725 C CA . PHE A 1 95 ? 1.79 -12.484 -3.389 1 98.75 95 PHE A CA 1
ATOM 726 C C . PHE A 1 95 ? 1.401 -13.891 -3.828 1 98.75 95 PHE A C 1
ATOM 728 O O . PHE A 1 95 ? 1.294 -14.172 -5.027 1 98.75 95 PHE A O 1
ATOM 735 N N . TYR A 1 96 ? 1.217 -14.711 -2.867 1 98.69 96 TYR A N 1
ATOM 736 C CA . TYR A 1 96 ? 0.729 -16.062 -3.111 1 98.69 96 TYR A CA 1
ATOM 737 C C . TYR A 1 96 ? -0.686 -16.234 -2.574 1 98.69 96 TYR A C 1
ATOM 739 O O . TYR A 1 96 ? -0.913 -16.156 -1.364 1 98.69 96 TYR A O 1
ATOM 747 N N . TYR A 1 97 ? -1.566 -16.578 -3.547 1 98.38 97 TYR A N 1
ATOM 748 C CA . TYR A 1 97 ? -2.975 -16.656 -3.176 1 98.38 97 TYR A CA 1
ATOM 749 C C . TYR A 1 97 ? -3.512 -18.062 -3.377 1 98.38 97 TYR A C 1
ATOM 751 O O . TYR A 1 97 ? -3.078 -18.781 -4.285 1 98.38 97 TYR A O 1
ATOM 759 N N . THR A 1 98 ? -4.418 -18.406 -2.502 1 98 98 THR A N 1
ATOM 760 C CA . THR A 1 98 ? -5.398 -19.453 -2.805 1 98 98 THR A CA 1
ATOM 761 C C . THR A 1 98 ? -6.738 -18.828 -3.188 1 98 98 THR A C 1
ATOM 763 O O . THR A 1 98 ? -7.238 -17.938 -2.5 1 98 98 THR A O 1
ATOM 766 N N . ILE A 1 99 ? -7.293 -19.312 -4.293 1 98.31 99 ILE A N 1
ATOM 767 C CA . ILE A 1 99 ? -8.586 -18.844 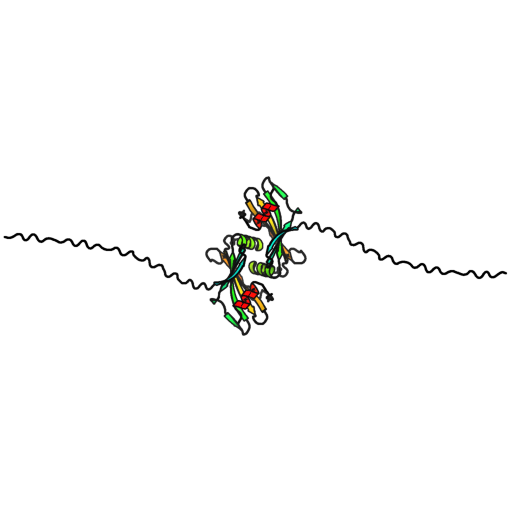-4.781 1 98.31 99 ILE A CA 1
ATOM 768 C C . ILE A 1 99 ? -9.602 -19.984 -4.73 1 98.31 99 ILE A C 1
ATOM 770 O O . ILE A 1 99 ? -9.375 -21.047 -5.293 1 98.31 99 ILE A O 1
ATOM 774 N N . ASN A 1 100 ? -10.641 -19.75 -4.02 1 97.94 100 ASN A N 1
ATOM 775 C CA . ASN A 1 100 ? -11.805 -20.625 -4.121 1 97.94 100 ASN A CA 1
ATOM 776 C C . ASN A 1 100 ? -12.711 -20.203 -5.277 1 97.94 100 ASN A C 1
ATOM 778 O O . ASN A 1 100 ? -13.477 -19.25 -5.164 1 97.94 100 ASN A O 1
ATOM 782 N N . CYS A 1 101 ? -12.672 -20.938 -6.312 1 96.88 101 CYS A N 1
ATOM 783 C CA . CYS A 1 101 ? -13.289 -20.547 -7.578 1 96.88 101 CYS A CA 1
ATOM 784 C C . CYS A 1 101 ? -14.805 -20.625 -7.496 1 96.88 101 CYS A C 1
ATOM 786 O O . CYS A 1 101 ? -15.508 -19.828 -8.133 1 96.88 101 CYS A O 1
ATOM 788 N N . SER A 1 102 ? -15.312 -21.484 -6.77 1 95.25 102 SER A N 1
ATOM 789 C CA . SER A 1 102 ? -16.75 -21.688 -6.688 1 95.25 102 SER A CA 1
ATOM 790 C C . SER A 1 102 ? -17.406 -20.641 -5.801 1 95.25 102 SER A C 1
ATOM 792 O O . SER A 1 102 ? -18.5 -20.141 -6.109 1 95.25 102 SER A O 1
ATOM 794 N N . ASP A 1 103 ? -16.734 -20.234 -4.711 1 96.06 103 ASP A N 1
ATOM 795 C CA . ASP A 1 103 ? -17.328 -19.344 -3.719 1 96.06 103 ASP A CA 1
ATOM 796 C C . ASP A 1 103 ? -16.875 -17.906 -3.918 1 96.06 103 ASP A C 1
ATOM 798 O O . ASP A 1 103 ? -17.297 -17.016 -3.182 1 96.06 103 ASP A O 1
ATOM 802 N N . ASP A 1 104 ? -15.992 -17.625 -4.859 1 96.25 104 ASP A N 1
ATOM 803 C CA . ASP A 1 104 ? -15.445 -16.312 -5.133 1 96.25 104 ASP A CA 1
ATOM 804 C C . ASP A 1 104 ? -14.742 -15.734 -3.904 1 96.25 104 ASP A C 1
ATOM 806 O O . ASP A 1 104 ? -15.031 -14.617 -3.48 1 96.25 104 ASP A O 1
ATOM 810 N N . MET A 1 105 ? -13.883 -16.531 -3.393 1 97.31 105 MET A N 1
ATOM 811 C CA . MET A 1 105 ? -13.102 -16.125 -2.227 1 97.31 105 MET A CA 1
ATOM 812 C C . MET A 1 105 ? -11.609 -16.25 -2.5 1 97.31 105 MET A C 1
ATOM 814 O O . MET A 1 105 ? -11.195 -17.078 -3.314 1 97.31 105 MET A O 1
ATOM 818 N N . SER A 1 106 ? -10.852 -15.438 -1.857 1 97.38 106 SER A N 1
ATOM 819 C CA . SER A 1 106 ? -9.398 -15.523 -1.925 1 97.38 106 SER A CA 1
ATOM 820 C C . SER A 1 106 ? -8.773 -15.484 -0.533 1 97.38 106 SER A C 1
ATOM 822 O O . SER A 1 106 ? -9.398 -15.008 0.417 1 97.38 106 SER A O 1
ATOM 824 N N . ARG A 1 107 ? -7.609 -16.016 -0.48 1 97.12 107 ARG A N 1
ATOM 825 C CA . ARG A 1 107 ? -6.828 -15.984 0.751 1 97.12 107 ARG A CA 1
ATOM 826 C C . ARG A 1 107 ? -5.34 -15.836 0.45 1 97.12 107 ARG A C 1
ATOM 828 O O . ARG A 1 107 ? -4.801 -16.547 -0.401 1 97.12 107 ARG A O 1
ATOM 835 N N . LEU A 1 108 ? -4.707 -14.93 1.149 1 98.25 108 LEU A N 1
ATOM 836 C CA . LEU A 1 108 ? -3.273 -14.719 1.005 1 98.25 108 LEU A CA 1
ATOM 837 C C . LEU A 1 108 ? -2.488 -15.711 1.855 1 98.25 108 LEU A C 1
ATOM 839 O O . LEU A 1 108 ? -2.738 -15.844 3.057 1 98.25 108 LEU A O 1
ATOM 843 N N . GLU A 1 109 ? -1.511 -16.312 1.214 1 98.19 109 GLU A N 1
ATOM 844 C CA . GLU A 1 109 ? -0.768 -17.359 1.901 1 98.19 109 GLU A CA 1
ATOM 845 C C . GLU A 1 109 ? 0.65 -16.906 2.236 1 98.19 109 GLU A C 1
ATOM 847 O O . GLU A 1 109 ? 1.269 -17.422 3.17 1 98.19 109 GLU A O 1
ATOM 852 N N . LYS A 1 110 ? 1.14 -16.047 1.429 1 98.56 110 LYS A N 1
ATOM 853 C CA . LYS A 1 110 ? 2.535 -15.633 1.545 1 98.56 110 LYS A CA 1
ATOM 854 C C . LYS A 1 110 ? 2.771 -14.305 0.837 1 98.56 110 LYS A C 1
ATOM 856 O O . LYS A 1 110 ? 2.168 -14.031 -0.201 1 98.56 110 LYS A O 1
ATOM 861 N N . VAL A 1 111 ? 3.609 -13.461 1.424 1 98.75 111 VAL A N 1
ATOM 862 C CA . VAL A 1 111 ? 4.074 -12.227 0.803 1 98.75 111 VAL A CA 1
ATOM 863 C C . VAL A 1 111 ? 5.598 -12.188 0.812 1 98.75 111 VAL A C 1
ATOM 865 O O . VAL A 1 111 ? 6.23 -12.516 1.82 1 98.75 111 VAL A O 1
ATOM 868 N N . VAL A 1 112 ? 6.191 -11.766 -0.35 1 98.81 112 VAL A N 1
ATOM 869 C CA . VAL A 1 112 ? 7.637 -11.602 -0.458 1 98.81 112 VAL A CA 1
ATOM 870 C C . VAL A 1 112 ? 7.957 -10.234 -1.058 1 98.81 112 VAL A C 1
ATOM 872 O O . VAL A 1 112 ? 7.645 -9.977 -2.221 1 98.81 112 VAL A O 1
ATOM 875 N N . HIS A 1 113 ? 8.609 -9.422 -0.262 1 98.88 113 HIS A N 1
ATOM 876 C CA . HIS A 1 113 ? 9.133 -8.156 -0.765 1 98.88 113 HIS A CA 1
ATOM 877 C C . HIS A 1 113 ? 10.531 -8.328 -1.352 1 98.88 113 HIS A C 1
ATOM 879 O O . HIS A 1 113 ? 11.383 -8.977 -0.748 1 98.88 113 HIS A O 1
ATOM 885 N N . ARG A 1 114 ? 10.742 -7.711 -2.5 1 98.81 114 ARG A N 1
ATOM 886 C CA . ARG A 1 114 ? 12.023 -7.895 -3.176 1 98.81 114 ARG A CA 1
ATOM 887 C C . ARG A 1 114 ? 12.625 -6.555 -3.58 1 98.81 114 ARG A C 1
ATOM 889 O O . ARG A 1 114 ? 11.898 -5.578 -3.793 1 98.81 114 ARG A O 1
ATOM 896 N N . ASP A 1 115 ? 13.945 -6.57 -3.674 1 98.56 115 ASP A N 1
ATOM 897 C CA . ASP A 1 115 ? 14.633 -5.352 -4.098 1 98.56 115 ASP A CA 1
ATOM 898 C C . ASP A 1 115 ? 14.891 -5.359 -5.602 1 98.56 115 ASP A C 1
ATOM 900 O O . ASP A 1 115 ? 14.453 -6.273 -6.305 1 98.56 115 ASP A O 1
ATOM 904 N N . SER A 1 116 ? 15.547 -4.395 -6.121 1 98.19 116 SER A N 1
ATOM 905 C CA . SER A 1 116 ? 15.719 -4.188 -7.559 1 98.19 116 SER A CA 1
ATOM 906 C C . SER A 1 116 ? 16.625 -5.254 -8.164 1 98.19 116 SER A C 1
ATOM 908 O O . SER A 1 116 ? 16.656 -5.43 -9.383 1 98.19 116 SER A O 1
ATOM 910 N N . THR A 1 117 ? 17.328 -5.969 -7.359 1 98.06 117 THR A N 1
ATOM 911 C CA . THR A 1 117 ? 18.219 -7.02 -7.855 1 98.06 117 THR A CA 1
ATOM 912 C C . THR A 1 117 ? 17.5 -8.367 -7.863 1 98.06 117 THR A C 1
ATOM 914 O O . THR A 1 117 ? 18.062 -9.367 -8.32 1 98.06 117 THR A O 1
ATOM 917 N N . GLY A 1 118 ? 16.344 -8.383 -7.301 1 97.31 118 GLY A N 1
ATOM 918 C CA . GLY A 1 118 ? 15.578 -9.625 -7.246 1 97.31 118 GLY A CA 1
ATOM 919 C C . GLY A 1 118 ? 15.758 -10.375 -5.941 1 97.31 118 GLY A C 1
ATOM 920 O O . GLY A 1 118 ? 15.172 -11.445 -5.754 1 97.31 118 GLY A O 1
ATOM 921 N N . ARG A 1 119 ? 16.5 -9.75 -5.047 1 98.19 119 ARG A N 1
ATOM 922 C CA . ARG A 1 119 ? 16.719 -10.398 -3.758 1 98.19 119 ARG A CA 1
ATOM 923 C C . ARG A 1 119 ? 15.547 -10.164 -2.816 1 98.19 119 ARG A C 1
ATOM 925 O O . ARG A 1 119 ? 14.938 -9.086 -2.82 1 98.19 119 ARG A O 1
ATOM 932 N N . THR A 1 120 ? 15.312 -11.156 -1.91 1 98.69 120 THR A N 1
ATOM 933 C CA . THR A 1 120 ? 14.258 -11.047 -0.913 1 98.69 120 THR A CA 1
ATOM 934 C C . THR A 1 120 ? 14.656 -10.094 0.207 1 98.69 120 THR A C 1
ATOM 936 O O . THR A 1 120 ? 15.719 -10.258 0.815 1 98.69 120 THR A O 1
ATOM 939 N N . ILE A 1 121 ? 13.82 -9.086 0.433 1 98.75 121 ILE A N 1
ATOM 940 C CA . ILE A 1 121 ? 14 -8.203 1.582 1 98.75 121 ILE A CA 1
ATOM 941 C C . ILE A 1 121 ? 13.344 -8.828 2.814 1 98.75 121 ILE A C 1
ATOM 943 O O . ILE A 1 121 ? 13.961 -8.898 3.879 1 98.75 121 ILE A O 1
ATOM 947 N N . LYS A 1 122 ? 12.094 -9.258 2.65 1 98.31 122 LYS A N 1
ATOM 948 C CA . LYS A 1 122 ? 11.281 -9.812 3.734 1 98.31 122 LYS A CA 1
ATOM 949 C C . LYS A 1 122 ? 10.219 -10.766 3.197 1 98.31 122 LYS A C 1
ATOM 951 O O . LYS A 1 122 ? 9.648 -10.531 2.131 1 98.31 122 LYS A O 1
ATOM 956 N N . GLU A 1 123 ? 10.016 -11.789 3.971 1 98.19 123 GLU A N 1
ATOM 957 C CA . GLU A 1 123 ? 8.984 -12.773 3.682 1 98.19 123 GLU A CA 1
ATOM 958 C C . GLU A 1 123 ? 8.031 -12.938 4.859 1 98.19 123 GLU A C 1
ATOM 960 O O . GLU A 1 123 ? 8.461 -13.008 6.012 1 98.19 123 GLU A O 1
ATOM 965 N N . TYR A 1 124 ? 6.793 -12.914 4.535 1 97.88 124 TYR A N 1
ATOM 966 C CA . TYR A 1 124 ? 5.758 -13.227 5.512 1 97.88 124 TYR A CA 1
ATOM 967 C C . TYR A 1 124 ? 5.043 -14.523 5.152 1 97.88 124 TYR A C 1
ATOM 969 O O . TYR A 1 124 ? 4.441 -14.633 4.078 1 97.88 124 TYR A O 1
ATOM 977 N N . LEU A 1 125 ? 5.078 -15.484 6.035 1 98.06 125 LEU A N 1
ATOM 978 C CA . LEU A 1 125 ? 4.273 -16.688 5.906 1 98.06 125 LEU A CA 1
ATOM 979 C C . LEU A 1 125 ? 2.928 -16.531 6.605 1 98.06 125 LEU A C 1
ATOM 981 O O . LEU A 1 125 ? 2.871 -16.375 7.828 1 98.06 125 LEU A O 1
ATOM 985 N N . LEU A 1 126 ? 1.878 -16.688 5.793 1 97.88 126 LEU A N 1
ATOM 986 C CA . LEU A 1 126 ? 0.591 -16.234 6.305 1 97.88 126 LEU A CA 1
ATOM 987 C C . LEU A 1 126 ? -0.448 -17.344 6.234 1 97.88 126 LEU A C 1
ATOM 989 O O . LEU A 1 126 ? -1.624 -17.125 6.531 1 97.88 126 LEU A O 1
ATOM 993 N N . ALA A 1 127 ? -0.01 -18.406 5.809 1 94.31 127 ALA A N 1
ATOM 994 C CA . ALA A 1 127 ? -0.927 -19.547 5.785 1 94.31 127 ALA A CA 1
ATOM 995 C C . ALA A 1 127 ? -1.599 -19.734 7.141 1 94.31 127 ALA A C 1
ATOM 997 O O . ALA A 1 127 ? -0.923 -19.812 8.172 1 94.31 127 ALA A O 1
ATOM 998 N N . GLY A 1 128 ? -2.9 -19.734 7.121 1 91.75 128 GLY A N 1
ATOM 999 C CA . GLY A 1 128 ? -3.643 -19.938 8.352 1 91.75 128 GLY A CA 1
ATOM 1000 C C . GLY A 1 128 ? -3.783 -18.688 9.188 1 91.75 128 GLY A C 1
ATOM 1001 O O . GLY A 1 128 ? -4.457 -18.688 10.219 1 91.75 128 GLY A O 1
ATOM 1002 N N . LYS A 1 129 ? -3.219 -17.625 8.773 1 92.75 129 LYS A N 1
ATOM 1003 C CA . LYS A 1 129 ? -3.217 -16.406 9.578 1 92.75 129 LYS A CA 1
ATOM 1004 C C . LYS A 1 129 ? -4.074 -15.312 8.938 1 92.75 129 LYS A C 1
ATOM 1006 O O . LYS A 1 129 ? -4.297 -14.258 9.539 1 92.75 129 LYS A O 1
ATOM 1011 N N . THR A 1 130 ? -4.465 -15.531 7.711 1 95.88 130 THR A N 1
ATOM 1012 C CA . THR A 1 130 ? -5.324 -14.586 7.008 1 95.88 130 THR A CA 1
ATOM 1013 C C . THR A 1 130 ? -6.703 -15.195 6.762 1 95.88 130 THR A C 1
ATOM 1015 O O . THR A 1 130 ? -6.832 -16.406 6.582 1 95.88 130 THR A O 1
ATOM 1018 N N . PRO A 1 131 ? -7.699 -14.367 6.816 1 93.75 131 PRO A N 1
ATOM 1019 C CA . PRO A 1 131 ? -9.047 -14.875 6.551 1 93.75 131 PRO A CA 1
ATOM 1020 C C . PRO A 1 131 ? -9.328 -15.039 5.059 1 93.75 131 PRO A C 1
ATOM 1022 O O . PRO A 1 131 ? -8.594 -14.508 4.223 1 93.75 131 PRO A O 1
ATOM 1025 N N . TRP A 1 132 ? -10.367 -15.875 4.824 1 95.5 132 TRP A N 1
ATOM 1026 C CA . TRP A 1 132 ? -10.969 -15.82 3.496 1 95.5 132 TRP A CA 1
ATOM 1027 C C . TRP A 1 132 ? -11.641 -14.477 3.254 1 95.5 132 TRP A C 1
ATOM 1029 O O . TRP A 1 132 ? -12.32 -13.945 4.137 1 95.5 132 TRP A O 1
ATOM 1039 N N . GLU A 1 133 ? -11.398 -13.953 2.057 1 94.75 133 GLU A N 1
ATOM 1040 C CA . GLU A 1 133 ? -12 -12.672 1.684 1 94.75 133 GLU A CA 1
ATOM 1041 C C . GLU A 1 133 ? -12.883 -12.82 0.447 1 94.75 133 GLU A C 1
ATOM 1043 O O . GLU A 1 133 ? -12.5 -13.492 -0.517 1 94.75 133 GLU A O 1
ATOM 1048 N N . GLN A 1 134 ? -14.031 -12.172 0.528 1 95.94 134 GLN A N 1
ATOM 1049 C CA . GLN A 1 134 ? -14.906 -12.172 -0.639 1 95.94 134 GLN A CA 1
ATOM 1050 C C . GLN A 1 134 ? -14.273 -11.406 -1.799 1 95.94 134 GLN A C 1
ATOM 1052 O O . GLN A 1 134 ? -13.734 -10.312 -1.609 1 95.94 134 GLN A O 1
ATOM 1057 N N . ILE A 1 135 ? -14.359 -12.016 -2.918 1 96.44 135 ILE A N 1
ATOM 1058 C CA . ILE A 1 135 ? -13.938 -11.328 -4.137 1 96.44 135 ILE A CA 1
ATOM 1059 C C . ILE A 1 135 ? -15.109 -10.531 -4.707 1 96.44 135 ILE A C 1
ATOM 1061 O O . ILE A 1 135 ? -16.078 -11.109 -5.223 1 96.44 135 ILE A O 1
ATOM 1065 N N . GLU A 1 136 ? -14.898 -9.25 -4.672 1 93.56 136 GLU A N 1
ATOM 1066 C CA . GLU A 1 136 ? -15.953 -8.383 -5.195 1 93.56 136 GLU A CA 1
ATOM 1067 C C . GLU A 1 136 ? -15.812 -8.203 -6.703 1 93.56 136 GLU A C 1
ATOM 1069 O O . GLU A 1 136 ? -14.711 -8.258 -7.246 1 93.56 136 GLU A O 1
ATOM 1074 N N . ALA A 1 137 ? -16.922 -7.879 -7.297 1 92.94 137 ALA A N 1
ATOM 1075 C CA . ALA A 1 137 ? -16.922 -7.633 -8.742 1 92.94 137 ALA A CA 1
ATOM 1076 C C . ALA A 1 137 ? -16.125 -6.375 -9.078 1 92.94 137 ALA A C 1
ATOM 1078 O O . ALA A 1 137 ? -16.031 -5.453 -8.266 1 92.94 137 ALA A O 1
ATOM 1079 N N . ASP A 1 138 ? -15.453 -6.379 -10.203 1 91.56 138 ASP A N 1
ATOM 1080 C CA . ASP A 1 138 ? -14.766 -5.227 -10.781 1 91.56 138 ASP A CA 1
ATOM 1081 C C . ASP A 1 138 ? -13.562 -4.816 -9.938 1 91.56 138 ASP A C 1
ATOM 1083 O O . ASP A 1 138 ? -13.328 -3.627 -9.711 1 91.56 138 ASP A O 1
ATOM 1087 N N . THR A 1 139 ? -13.008 -5.816 -9.328 1 93.75 139 THR A N 1
ATOM 1088 C CA . THR A 1 139 ? -11.758 -5.617 -8.602 1 93.75 139 THR A CA 1
ATOM 1089 C C . THR A 1 139 ? -10.609 -6.348 -9.289 1 93.75 139 THR A C 1
ATOM 1091 O O . THR A 1 139 ? -10.828 -7.168 -10.18 1 93.75 139 THR A O 1
ATOM 1094 N N . ARG A 1 140 ? -9.398 -6.023 -8.906 1 95.25 140 ARG A N 1
ATOM 1095 C CA . ARG A 1 140 ? -8.227 -6.727 -9.414 1 95.25 140 ARG A CA 1
ATOM 1096 C C . ARG A 1 140 ? -8.32 -8.219 -9.133 1 95.25 140 ARG A C 1
ATOM 1098 O O . ARG A 1 140 ? -7.984 -9.047 -9.984 1 95.25 140 ARG A O 1
ATOM 1105 N N . MET A 1 141 ? -8.844 -8.539 -7.977 1 96.12 141 MET A N 1
ATOM 1106 C CA . MET A 1 141 ? -8.938 -9.938 -7.594 1 96.12 141 MET A CA 1
ATOM 1107 C C . MET A 1 141 ? -9.961 -10.672 -8.453 1 96.12 141 MET A C 1
ATOM 1109 O O . MET A 1 141 ? -9.789 -11.859 -8.758 1 96.12 141 MET A O 1
ATOM 1113 N N . SER A 1 142 ? -11.008 -9.969 -8.812 1 96.69 142 SER A N 1
ATOM 1114 C CA . SER A 1 142 ? -11.984 -10.617 -9.68 1 96.69 142 SER A CA 1
ATOM 1115 C C . SER A 1 142 ? -11.398 -10.898 -11.055 1 96.69 142 SER A C 1
ATOM 1117 O O . SER A 1 142 ? -11.727 -11.906 -11.688 1 96.69 142 SER A O 1
ATOM 1119 N N . LEU A 1 143 ? -10.539 -10.039 -11.547 1 97.31 143 LEU A N 1
ATOM 1120 C CA . LEU A 1 143 ? -9.828 -10.297 -12.797 1 97.31 143 LEU A CA 1
ATOM 1121 C C . LEU A 1 143 ? -8.938 -11.523 -12.672 1 97.31 143 LEU A C 1
ATOM 1123 O O . LEU A 1 143 ? -8.859 -12.336 -13.602 1 97.31 143 LEU A O 1
ATOM 1127 N N . LEU A 1 144 ? -8.32 -11.625 -11.57 1 98.19 144 LEU A N 1
ATOM 1128 C CA . LEU A 1 144 ? -7.469 -12.781 -11.328 1 98.19 144 LEU A CA 1
ATOM 1129 C C . LEU A 1 144 ? -8.289 -14.07 -11.312 1 98.19 144 LEU A C 1
ATOM 1131 O O . LEU A 1 144 ? -7.938 -15.039 -11.984 1 98.19 144 LEU A O 1
ATOM 1135 N N . ARG A 1 145 ? -9.312 -14.062 -10.562 1 98.06 145 ARG A N 1
ATOM 1136 C CA . ARG A 1 145 ? -10.188 -15.227 -10.484 1 98.06 145 ARG A CA 1
ATOM 1137 C C . ARG A 1 145 ? -10.641 -15.664 -11.875 1 98.06 145 ARG A C 1
ATOM 1139 O O . ARG A 1 145 ? -10.609 -16.844 -12.203 1 98.06 145 ARG A O 1
ATOM 1146 N N . ASP A 1 146 ? -11.016 -14.75 -12.688 1 97.5 146 ASP A N 1
ATOM 1147 C CA . ASP A 1 146 ? -11.469 -15.055 -14.047 1 97.5 146 ASP A CA 1
ATOM 1148 C C . ASP A 1 146 ? -10.352 -15.672 -14.875 1 97.5 146 ASP A C 1
ATOM 1150 O O . ASP A 1 146 ? -10.602 -16.531 -15.719 1 97.5 146 ASP A O 1
ATOM 1154 N N . ALA A 1 147 ? -9.211 -15.258 -14.602 1 97.44 147 ALA A N 1
ATOM 1155 C CA . ALA A 1 147 ? -8.062 -15.711 -15.391 1 97.44 147 ALA A CA 1
ATOM 1156 C C . ALA A 1 147 ? -7.656 -17.125 -15 1 97.44 147 ALA A C 1
ATOM 1158 O O . ALA A 1 147 ? -7.176 -17.891 -15.836 1 97.44 147 ALA A O 1
ATOM 1159 N N . VAL A 1 148 ? -7.879 -17.453 -13.727 1 97.56 148 VAL A N 1
ATOM 1160 C CA . VAL A 1 148 ? -7.215 -18.672 -13.273 1 97.56 148 VAL A CA 1
ATOM 1161 C C . VAL A 1 148 ? -8.25 -19.766 -13.016 1 97.56 148 VAL A C 1
ATOM 1163 O O . VAL A 1 148 ? -7.906 -20.938 -12.867 1 97.56 148 VAL A O 1
ATOM 1166 N N . CYS A 1 149 ? -9.461 -19.234 -12.93 1 95.31 149 CYS A N 1
ATOM 1167 C CA . CYS A 1 149 ? -10.516 -20.219 -12.688 1 95.31 149 CYS A CA 1
ATOM 1168 C C . CYS A 1 149 ? -11.211 -20.609 -13.992 1 95.31 149 CYS A C 1
ATOM 1170 O O . CYS A 1 149 ? -11.398 -19.766 -14.867 1 95.31 149 CYS A O 1
ATOM 1172 N N . ASP A 1 150 ? -11.547 -21.906 -14.203 1 82 150 ASP A N 1
ATOM 1173 C CA . ASP A 1 150 ? -12.211 -22.469 -15.375 1 82 150 ASP A CA 1
ATOM 1174 C C . ASP A 1 150 ? -13.734 -22.406 -15.219 1 82 150 ASP A C 1
ATOM 1176 O O . ASP A 1 150 ? -14.258 -22.547 -14.117 1 82 150 ASP A O 1
ATOM 1180 N N . MET B 1 1 ? -86.5 33.438 44.125 1 32.06 1 MET B N 1
ATOM 1181 C CA . MET B 1 1 ? -85.125 33 43.969 1 32.06 1 MET B CA 1
ATOM 1182 C C . MET B 1 1 ? -84.812 32.531 42.562 1 32.06 1 MET B C 1
ATOM 1184 O O . MET B 1 1 ? -85.375 31.516 42.125 1 32.06 1 MET B O 1
ATOM 1188 N N . LYS B 1 2 ? -84.562 33.5 41.562 1 31.48 2 LYS B N 1
ATOM 1189 C CA . LYS B 1 2 ? -84.5 33.406 40.094 1 31.48 2 LYS B CA 1
ATOM 1190 C C . LYS B 1 2 ? -83.25 32.625 39.688 1 31.48 2 LYS B C 1
ATOM 1192 O O . LYS B 1 2 ? -82.125 33 40.031 1 31.48 2 LYS B O 1
ATOM 1197 N N . ARG B 1 3 ? -83.312 31.297 39.406 1 38.91 3 ARG B N 1
ATOM 1198 C CA . ARG 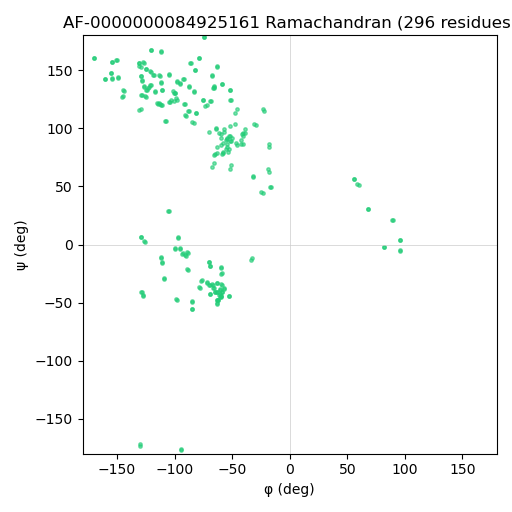B 1 3 ? -82.375 30.266 39.031 1 38.91 3 ARG B CA 1
ATOM 1199 C C . ARG B 1 3 ? -81.812 30.531 37.625 1 38.91 3 ARG B C 1
ATOM 1201 O O . ARG B 1 3 ? -82.5 30.359 36.625 1 38.91 3 ARG B O 1
ATOM 1208 N N . SER B 1 4 ? -81 31.656 37.469 1 33.44 4 SER B N 1
ATOM 1209 C CA . SER B 1 4 ? -80.375 32.031 36.188 1 33.44 4 SER B CA 1
ATOM 1210 C C . SER B 1 4 ? -79.5 30.922 35.625 1 33.44 4 SER B C 1
ATOM 1212 O O . SER B 1 4 ? -78.75 30.312 36.375 1 33.44 4 SER B O 1
ATOM 1214 N N . TRP B 1 5 ? -80.062 30.156 34.656 1 39.09 5 TRP B N 1
ATOM 1215 C CA . TRP B 1 5 ? -79.438 29.078 33.875 1 39.09 5 TRP B CA 1
ATOM 1216 C C . TRP B 1 5 ? -78.25 29.578 33.125 1 39.09 5 TRP B C 1
ATOM 1218 O O . TRP B 1 5 ? -78.312 30.469 32.281 1 39.09 5 TRP B O 1
ATOM 1228 N N . GLY B 1 6 ? -77.062 29.766 33.781 1 34.78 6 GLY B N 1
ATOM 1229 C CA . GLY B 1 6 ? -75.812 30.203 33.156 1 34.78 6 GLY B CA 1
ATOM 1230 C C . GLY B 1 6 ? -75.312 29.234 32.094 1 34.78 6 GLY B C 1
ATOM 1231 O O . GLY B 1 6 ? -75.188 28.031 32.375 1 34.78 6 GLY B O 1
ATOM 1232 N N . ILE B 1 7 ? -75.625 29.484 30.828 1 42.28 7 ILE B N 1
ATOM 1233 C CA . ILE B 1 7 ? -75.125 28.766 29.656 1 42.28 7 ILE B CA 1
ATOM 1234 C C . ILE B 1 7 ? -73.625 28.75 29.625 1 42.28 7 ILE B C 1
ATOM 1236 O O . ILE B 1 7 ? -73 29.797 29.609 1 42.28 7 ILE B O 1
ATOM 1240 N N . TRP B 1 8 ? -72.938 27.734 30.219 1 43.12 8 TRP B N 1
ATOM 1241 C CA . TRP B 1 8 ? -71.5 27.516 30.188 1 43.12 8 TRP B CA 1
ATOM 1242 C C . TRP B 1 8 ? -71 27.203 28.781 1 43.12 8 TRP B C 1
ATOM 1244 O O . TRP B 1 8 ? -71.438 26.203 28.188 1 43.12 8 TRP B O 1
ATOM 1254 N N . ALA B 1 9 ? -70.875 28.219 27.891 1 40.91 9 ALA B N 1
ATOM 1255 C CA . ALA B 1 9 ? -70.312 28.047 26.562 1 40.91 9 ALA B CA 1
ATOM 1256 C C . ALA B 1 9 ? -68.875 27.453 26.672 1 40.91 9 ALA B C 1
ATOM 1258 O O . ALA B 1 9 ? -68 28.016 27.328 1 40.91 9 ALA B O 1
ATOM 1259 N N . LEU B 1 10 ? -68.75 26.109 26.516 1 41.31 10 LEU B N 1
ATOM 1260 C CA . LEU B 1 10 ? -67.5 25.359 26.422 1 41.31 10 LEU B CA 1
ATOM 1261 C C . LEU B 1 10 ? -66.75 25.75 25.172 1 41.31 10 LEU B C 1
ATOM 1263 O O . LEU B 1 10 ? -67.188 25.547 24.062 1 41.31 10 LEU B O 1
ATOM 1267 N N . THR B 1 11 ? -66.062 26.906 25.141 1 42.69 11 THR B N 1
ATOM 1268 C CA . THR B 1 11 ? -65.188 27.234 24.016 1 42.69 11 THR B CA 1
ATOM 1269 C C . THR B 1 11 ? -64.062 26.172 23.859 1 42.69 11 THR B C 1
ATOM 1271 O O . THR B 1 11 ? -63.312 25.922 24.797 1 42.69 11 THR B O 1
ATOM 1274 N N . ALA B 1 12 ? -64.312 25.172 22.969 1 41.94 12 ALA B N 1
ATOM 1275 C CA . ALA B 1 12 ? -63.281 24.219 22.547 1 41.94 12 ALA B CA 1
ATOM 1276 C C . ALA B 1 12 ? -62.094 24.922 21.922 1 41.94 12 ALA B C 1
ATOM 1278 O O . ALA B 1 12 ? -62.219 25.578 20.891 1 41.94 12 ALA B O 1
ATOM 1279 N N . ALA B 1 13 ? -61.219 25.5 22.781 1 39.5 13 ALA B N 1
ATOM 1280 C CA . ALA B 1 13 ? -59.969 26.047 22.25 1 39.5 13 ALA B CA 1
ATOM 1281 C C . ALA B 1 13 ? -59.25 25 21.422 1 39.5 13 ALA B C 1
ATOM 1283 O O . ALA B 1 13 ? -58.906 23.922 21.922 1 39.5 13 ALA B O 1
ATOM 1284 N N . LEU B 1 14 ? -59.469 24.984 20.125 1 44.66 14 LEU B N 1
ATOM 1285 C CA . LEU B 1 14 ? -58.656 24.188 19.203 1 44.66 14 LEU B CA 1
ATOM 1286 C C . LEU B 1 14 ? -57.188 24.516 19.359 1 44.66 14 LEU B C 1
ATOM 1288 O O . LEU B 1 14 ? -56.75 25.641 19.078 1 44.66 14 LEU B O 1
ATOM 1292 N N . THR B 1 15 ? -56.531 23.891 20.328 1 41.62 15 THR B N 1
ATOM 1293 C CA . THR B 1 15 ? -55.094 24.016 20.469 1 41.62 15 THR B CA 1
ATOM 1294 C C . THR B 1 15 ? -54.406 23.547 19.188 1 41.62 15 THR B C 1
ATOM 1296 O O . THR B 1 15 ? -54.531 22.391 18.781 1 41.62 15 THR B O 1
ATOM 1299 N N . ILE B 1 16 ? -54.25 24.469 18.25 1 40.81 16 ILE B N 1
ATOM 1300 C CA . ILE B 1 16 ? -53.375 24.188 17.109 1 40.81 16 ILE B CA 1
ATOM 1301 C C . ILE B 1 16 ? -52.031 23.719 17.594 1 40.81 16 ILE B C 1
ATOM 1303 O O . ILE B 1 16 ? -51.344 24.438 18.328 1 40.81 16 ILE B O 1
ATOM 1307 N N . MET B 1 17 ? -51.812 22.422 17.719 1 41.31 17 MET B N 1
ATOM 1308 C CA . MET B 1 17 ? -50.5 21.859 17.969 1 41.31 17 MET B CA 1
ATOM 1309 C C . MET B 1 17 ? -49.5 22.359 16.906 1 41.31 17 MET B C 1
ATOM 1311 O O . MET B 1 17 ? -49.688 22.125 15.719 1 41.31 17 MET B O 1
ATOM 1315 N N . ALA B 1 18 ? -49.031 23.594 17.125 1 45.5 18 ALA B N 1
ATOM 1316 C CA . ALA B 1 18 ? -47.938 23.984 16.25 1 45.5 18 ALA B CA 1
ATOM 1317 C C . ALA B 1 18 ? -46.875 22.875 16.141 1 45.5 18 ALA B C 1
ATOM 1319 O O . ALA B 1 18 ? -46.5 22.281 17.156 1 45.5 18 ALA B O 1
ATOM 1320 N N . PRO B 1 19 ? -46.688 22.312 14.898 1 46 19 PRO B N 1
ATOM 1321 C CA . PRO B 1 19 ? -45.594 21.359 14.781 1 46 19 PRO B CA 1
ATOM 1322 C C . PRO B 1 19 ? -44.281 21.938 15.32 1 46 19 PRO B C 1
ATOM 1324 O O . PRO B 1 19 ? -44 23.125 15.141 1 46 19 PRO B O 1
ATOM 1327 N N . SER B 1 20 ? -43.906 21.531 16.516 1 43.53 20 SER B N 1
ATOM 1328 C CA . SER B 1 20 ? -42.562 21.859 17.016 1 43.53 20 SER B CA 1
ATOM 1329 C C . SER B 1 20 ? -41.531 21.719 15.922 1 43.53 20 SER B C 1
ATOM 1331 O O . SER B 1 20 ? -41.375 20.656 15.328 1 43.53 20 SER B O 1
ATOM 1333 N N . ALA B 1 21 ? -41.25 22.875 15.234 1 42.5 21 ALA B N 1
ATOM 1334 C CA . ALA B 1 21 ? -40.062 22.875 14.383 1 42.5 21 ALA B CA 1
ATOM 1335 C C . ALA B 1 21 ? -38.875 22.297 15.125 1 42.5 21 ALA B C 1
ATOM 1337 O O . ALA B 1 21 ? -38.469 22.781 16.188 1 42.5 21 ALA B O 1
ATOM 1338 N N . VAL B 1 22 ? -38.719 20.953 15.062 1 43.25 22 VAL B N 1
ATOM 1339 C CA . VAL B 1 22 ? -37.438 20.391 15.484 1 43.25 22 VAL B CA 1
ATOM 1340 C C . VAL B 1 22 ? -36.281 21.266 14.961 1 43.25 22 VAL B C 1
ATOM 1342 O O . VAL B 1 22 ? -36.25 21.594 13.773 1 43.25 22 VAL B O 1
ATOM 1345 N N . PRO B 1 23 ? -35.844 22.172 15.828 1 42.78 23 PRO B N 1
ATOM 1346 C CA . PRO B 1 23 ? -34.656 22.859 15.289 1 42.78 23 PRO B CA 1
ATOM 1347 C C . PRO B 1 23 ? -33.719 21.906 14.539 1 42.78 23 PRO B C 1
ATOM 1349 O O . PRO B 1 23 ? -33.406 20.828 15.047 1 42.78 23 PRO B O 1
ATOM 1352 N N . VAL B 1 24 ? -33.844 21.922 13.172 1 40.62 24 VAL B N 1
ATOM 1353 C CA . VAL B 1 24 ? -32.719 21.359 12.422 1 40.62 24 VAL B CA 1
ATOM 1354 C C . VAL B 1 24 ? -31.391 21.828 13.047 1 40.62 24 VAL B C 1
ATOM 1356 O O . VAL B 1 24 ? -31.203 23.016 13.32 1 40.62 24 VAL B O 1
ATOM 1359 N N . SER B 1 25 ? -30.922 21.031 14.102 1 36.72 25 SER B N 1
ATOM 1360 C CA . SER B 1 25 ? -29.578 21.344 14.57 1 36.72 25 SER B CA 1
ATOM 1361 C C . SER B 1 25 ? -28.766 22.047 13.492 1 36.72 25 SER B C 1
ATOM 1363 O O . SER B 1 25 ? -28.922 21.766 12.305 1 36.72 25 SER B O 1
ATOM 1365 N N . PRO B 1 26 ? -28.359 23.266 13.688 1 38.19 26 PRO B N 1
ATOM 1366 C CA . PRO B 1 26 ? -27.469 23.781 12.648 1 38.19 26 PRO B CA 1
ATOM 1367 C C . PRO B 1 26 ? -26.625 22.703 12 1 38.19 26 PRO B C 1
ATOM 1369 O O . PRO B 1 26 ? -26.234 21.734 12.664 1 38.19 26 PRO B O 1
ATOM 1372 N N . ALA B 1 27 ? -26.984 22.328 10.867 1 37.28 27 ALA B N 1
ATOM 1373 C CA . ALA B 1 27 ? -25.938 21.641 10.117 1 37.28 27 ALA B CA 1
ATOM 1374 C C . ALA B 1 27 ? -24.562 22.203 10.477 1 37.28 27 ALA B C 1
ATOM 1376 O O . ALA B 1 27 ? -24.25 23.359 10.18 1 37.28 27 ALA B O 1
ATOM 1377 N N . TYR B 1 28 ? -24.141 22.141 11.805 1 37.22 28 TYR B N 1
ATOM 1378 C CA . TYR B 1 28 ? -22.719 22.438 11.914 1 37.22 28 TYR B CA 1
ATOM 1379 C C . TYR B 1 28 ? -22.031 22.297 10.57 1 37.22 28 TYR B C 1
ATOM 1381 O O . TYR B 1 28 ? -22.25 21.328 9.844 1 37.22 28 TYR B O 1
ATOM 1389 N N . ALA B 1 29 ? -22.094 23.281 9.828 1 38.31 29 ALA B N 1
ATOM 1390 C CA . ALA B 1 29 ? -21.172 23.312 8.703 1 38.31 29 ALA B CA 1
ATOM 1391 C C . ALA B 1 29 ? -19.938 22.469 8.984 1 38.31 29 ALA B C 1
ATOM 1393 O O . ALA B 1 29 ? -19.094 22.844 9.789 1 38.31 29 ALA B O 1
ATOM 1394 N N . ALA B 1 30 ? -19.969 21.328 9.469 1 41.03 30 ALA B N 1
ATOM 1395 C CA . ALA B 1 30 ? 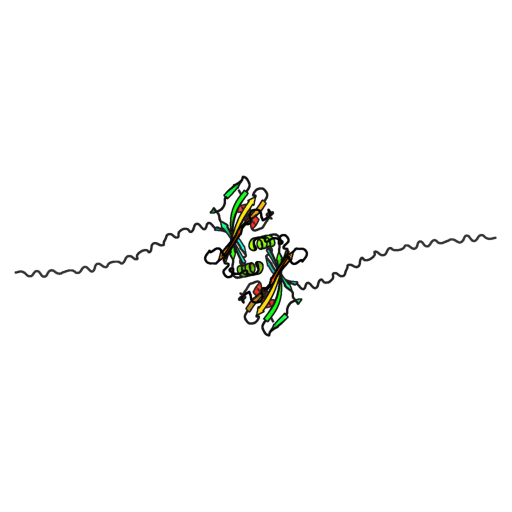-18.766 20.5 9.539 1 41.03 30 ALA B CA 1
ATOM 1396 C C . ALA B 1 30 ? -17.672 21.047 8.609 1 41.03 30 ALA B C 1
ATOM 1398 O O . ALA B 1 30 ? -17.797 20.938 7.387 1 41.03 30 ALA B O 1
ATOM 1399 N N . ASP B 1 31 ? -17.25 22.359 8.555 1 47.19 31 ASP B N 1
ATOM 1400 C CA . ASP B 1 31 ? -16.141 23.016 7.863 1 47.19 31 ASP B CA 1
ATOM 1401 C C . ASP B 1 31 ? -15.07 22 7.465 1 47.19 31 ASP B C 1
ATOM 1403 O O . ASP B 1 31 ? -14.406 21.422 8.328 1 47.19 31 ASP B O 1
ATOM 1407 N N . ASP B 1 32 ? -15.258 21.047 6.609 1 68.62 32 ASP B N 1
ATOM 1408 C CA . ASP B 1 32 ? -14.562 19.812 6.285 1 68.62 32 ASP B CA 1
ATOM 1409 C C . ASP B 1 32 ? -13.078 20.047 6.051 1 68.62 32 ASP B C 1
ATOM 1411 O O . ASP B 1 32 ? -12.688 20.625 5.035 1 68.62 32 ASP B O 1
ATOM 1415 N N . GLN B 1 33 ? -12.297 20.406 7.082 1 93.06 33 GLN B N 1
ATOM 1416 C CA . GLN B 1 33 ? -10.852 20.625 7.141 1 93.06 33 GLN B CA 1
ATOM 1417 C C . GLN B 1 33 ? -10.109 19.703 6.188 1 93.06 33 GLN B C 1
ATOM 1419 O O . GLN B 1 33 ? -8.953 19.969 5.84 1 93.06 33 GLN B O 1
ATOM 1424 N N . TRP B 1 34 ? -10.758 18.828 5.723 1 97.44 34 TRP B N 1
ATOM 1425 C CA . TRP B 1 34 ? -10.117 17.891 4.805 1 97.44 34 TRP B CA 1
ATOM 1426 C C . TRP B 1 34 ? -10.484 18.203 3.359 1 97.44 34 TRP B C 1
ATOM 1428 O O . TRP B 1 34 ? -11.664 18.312 3.016 1 97.44 34 TRP B O 1
ATOM 1438 N N . VAL B 1 35 ? -9.477 18.406 2.557 1 97.88 35 VAL B N 1
ATOM 1439 C CA . VAL B 1 35 ? -9.648 18.688 1.136 1 97.88 35 VAL B CA 1
ATOM 1440 C C . VAL B 1 35 ? -9.141 17.5 0.312 1 97.88 35 VAL B C 1
ATOM 1442 O O . VAL B 1 35 ? -8.031 17.016 0.525 1 97.88 35 VAL B O 1
ATOM 1445 N N . LEU B 1 36 ? -9.93 17.047 -0.7 1 97.69 36 LEU B N 1
ATOM 1446 C CA . LEU B 1 36 ? -9.547 15.938 -1.568 1 97.69 36 LEU B CA 1
ATOM 1447 C C . LEU B 1 36 ? -8.391 16.328 -2.48 1 97.69 36 LEU B C 1
ATOM 1449 O O . LEU B 1 36 ? -8.469 17.344 -3.18 1 97.69 36 LEU B O 1
ATOM 1453 N N . LEU B 1 37 ? -7.375 15.578 -2.385 1 96.5 37 LEU B N 1
ATOM 1454 C CA . LEU B 1 37 ? -6.188 15.82 -3.193 1 96.5 37 LEU B CA 1
ATOM 1455 C C . LEU B 1 37 ? -6.176 14.93 -4.43 1 96.5 37 LEU B C 1
ATOM 1457 O O . LEU B 1 37 ? -5.844 15.383 -5.527 1 96.5 37 LEU B O 1
ATOM 1461 N N . ASP B 1 38 ? -6.43 13.68 -4.27 1 94.5 38 ASP B N 1
ATOM 1462 C CA . ASP B 1 38 ? -6.348 12.633 -5.281 1 94.5 38 ASP B CA 1
ATOM 1463 C C . ASP B 1 38 ? -7.277 11.469 -4.949 1 94.5 38 ASP B C 1
ATOM 1465 O O . ASP B 1 38 ? -7.676 11.297 -3.795 1 94.5 38 ASP B O 1
ATOM 1469 N N . GLU B 1 39 ? -7.613 10.742 -6.078 1 93.88 39 GLU B N 1
ATOM 1470 C CA . GLU B 1 39 ? -8.508 9.609 -5.867 1 93.88 39 GLU B CA 1
ATOM 1471 C C . GLU B 1 39 ? -8.164 8.453 -6.809 1 93.88 39 GLU B C 1
ATOM 1473 O O . GLU B 1 39 ? -7.891 8.672 -7.988 1 93.88 39 GLU B O 1
ATOM 1478 N N . ASP B 1 40 ? -7.996 7.352 -6.25 1 88.69 40 ASP B N 1
ATOM 1479 C CA . ASP B 1 40 ? -8.148 6.082 -6.957 1 88.69 40 ASP B CA 1
ATOM 1480 C C . ASP B 1 40 ? -9.414 5.355 -6.516 1 88.69 40 ASP B C 1
ATOM 1482 O O . ASP B 1 40 ? -9.469 4.789 -5.418 1 88.69 40 ASP B O 1
ATOM 1486 N N . PRO B 1 41 ? -10.398 5.34 -7.324 1 88 41 PRO B N 1
ATOM 1487 C CA . PRO B 1 41 ? -11.703 4.832 -6.906 1 88 41 PRO B CA 1
ATOM 1488 C C . PRO B 1 41 ? -11.648 3.375 -6.449 1 88 41 PRO B C 1
ATOM 1490 O O . PRO B 1 41 ? -12.5 2.938 -5.668 1 88 41 PRO B O 1
ATOM 1493 N N . SER B 1 42 ? -10.688 2.721 -6.816 1 87.62 42 SER B N 1
ATOM 1494 C CA . SER B 1 42 ? -10.625 1.307 -6.461 1 87.62 42 SER B CA 1
ATOM 1495 C C . SER B 1 42 ? -9.93 1.106 -5.117 1 87.62 42 SER B C 1
ATOM 1497 O O . SER B 1 42 ? -10.141 0.094 -4.449 1 87.62 42 SER B O 1
ATOM 1499 N N . THR B 1 43 ? -9.148 2.119 -4.742 1 92.38 43 THR B N 1
ATOM 1500 C CA . THR B 1 43 ? -8.32 1.764 -3.596 1 92.38 43 THR B CA 1
ATOM 1501 C C . THR B 1 43 ? -8.445 2.811 -2.492 1 92.38 43 THR B C 1
ATOM 1503 O O . THR B 1 43 ? -8.492 2.471 -1.309 1 92.38 43 THR B O 1
ATOM 1506 N N . SER B 1 44 ? -8.477 4.086 -2.924 1 94.88 44 SER B N 1
ATOM 1507 C CA . SER B 1 44 ? -8.461 5.043 -1.822 1 94.88 44 SER B CA 1
ATOM 1508 C C . SER B 1 44 ? -8.734 6.461 -2.318 1 94.88 44 SER B C 1
ATOM 1510 O O . SER B 1 44 ? -8.625 6.734 -3.516 1 94.88 44 SER B O 1
ATOM 1512 N N . ARG B 1 45 ? -9.133 7.285 -1.341 1 96.81 45 ARG B N 1
ATOM 1513 C CA . ARG B 1 45 ? -9.164 8.742 -1.469 1 96.81 45 ARG B CA 1
ATOM 1514 C C . ARG B 1 45 ? -8.125 9.391 -0.566 1 96.81 45 ARG B C 1
ATOM 1516 O O . ARG B 1 45 ? -7.93 8.969 0.575 1 96.81 45 ARG B O 1
ATOM 1523 N N . TYR B 1 46 ? -7.469 10.445 -1.146 1 97.38 46 TYR B N 1
ATOM 1524 C CA . TYR B 1 46 ? -6.402 11.117 -0.415 1 97.38 46 TYR B CA 1
ATOM 1525 C C . TYR B 1 46 ? -6.762 12.57 -0.141 1 97.38 46 TYR B C 1
ATOM 1527 O O . TYR B 1 46 ? -7.141 13.305 -1.057 1 97.38 46 TYR B O 1
ATOM 1535 N N . TYR B 1 47 ? -6.555 12.961 1.145 1 98.38 47 TYR B N 1
ATOM 1536 C CA . TYR B 1 47 ? -6.914 14.305 1.586 1 98.38 47 TYR B CA 1
ATOM 1537 C C . TYR B 1 47 ? -5.73 14.984 2.27 1 98.38 47 TYR B C 1
ATOM 1539 O O . TYR B 1 47 ? -4.816 14.312 2.756 1 98.38 47 TYR B O 1
ATOM 1547 N N . TYR B 1 48 ? -5.766 16.281 2.287 1 98.62 48 TYR B N 1
ATOM 1548 C CA . TYR B 1 48 ? -4.91 17.016 3.213 1 98.62 48 TYR B CA 1
ATOM 1549 C C . TYR B 1 48 ? -5.734 17.891 4.137 1 98.62 48 TYR B C 1
ATOM 1551 O O . TYR B 1 48 ? -6.836 18.312 3.781 1 98.62 48 TYR B O 1
ATOM 1559 N N . ASP B 1 49 ? -5.242 18.094 5.34 1 98.38 49 ASP B N 1
ATOM 1560 C CA . ASP B 1 49 ? -5.879 18.875 6.398 1 98.38 49 ASP B CA 1
ATOM 1561 C C . ASP B 1 49 ? -5.449 20.328 6.348 1 98.38 49 ASP B C 1
ATOM 1563 O O . ASP B 1 49 ? -4.324 20.672 6.723 1 98.38 49 ASP B O 1
ATOM 1567 N N . THR B 1 50 ? -6.34 21.203 6 1 97.25 50 THR B N 1
ATOM 1568 C CA . THR B 1 50 ? -5.996 22.609 5.82 1 97.25 50 THR B CA 1
ATOM 1569 C C . THR B 1 50 ? -5.664 23.266 7.16 1 97.25 50 THR B C 1
ATOM 1571 O O . THR B 1 50 ? -4.957 24.281 7.211 1 97.25 50 THR B O 1
ATOM 1574 N N . THR B 1 51 ? -6.055 22.703 8.211 1 97.06 51 THR B N 1
ATOM 1575 C CA . THR B 1 51 ? -5.832 23.312 9.523 1 97.06 51 THR B CA 1
ATOM 1576 C C . THR B 1 51 ? -4.5 22.859 10.102 1 97.06 51 THR B C 1
ATOM 1578 O O . THR B 1 51 ? -4.043 23.406 11.117 1 97.06 51 THR B O 1
ATOM 1581 N N . SER B 1 52 ? -3.857 21.906 9.516 1 97.19 52 SER B N 1
ATOM 1582 C CA . SER B 1 52 ? -2.623 21.344 10.055 1 97.19 52 SER B CA 1
ATOM 1583 C C . SER B 1 52 ? -1.397 22 9.43 1 97.19 52 SER B C 1
ATOM 1585 O O . SER B 1 52 ? -0.265 21.719 9.82 1 97.19 52 SER B O 1
ATOM 1587 N N . ILE B 1 53 ? -1.62 22.891 8.5 1 97.06 53 ILE B N 1
ATOM 1588 C CA . ILE B 1 53 ? -0.517 23.484 7.754 1 97.06 53 ILE B CA 1
ATOM 1589 C C . ILE B 1 53 ? 0.237 24.469 8.648 1 97.06 53 ILE B C 1
ATOM 1591 O O . ILE B 1 53 ? -0.34 25.438 9.133 1 97.06 53 ILE B O 1
ATOM 1595 N N . VAL B 1 54 ? 1.522 24.172 8.859 1 96.12 54 VAL B N 1
ATOM 1596 C CA . VAL B 1 54 ? 2.385 25.047 9.648 1 96.12 54 VAL B CA 1
ATOM 1597 C C . VAL B 1 54 ? 3.66 25.359 8.867 1 96.12 54 VAL B C 1
ATOM 1599 O O . VAL B 1 54 ? 4.348 24.438 8.406 1 96.12 54 VAL B O 1
ATOM 1602 N N . GLN B 1 55 ? 3.928 26.594 8.789 1 92.81 55 GLN B N 1
ATOM 1603 C CA . GLN B 1 55 ? 5.207 27 8.219 1 92.81 55 GLN B CA 1
ATOM 1604 C C . GLN B 1 55 ? 6.328 26.906 9.25 1 92.81 55 GLN B C 1
ATOM 1606 O O . GLN B 1 55 ? 6.277 27.562 10.289 1 92.81 55 GLN B O 1
ATOM 1611 N N . ASP B 1 56 ? 7.266 26.031 9.078 1 83.5 56 ASP B N 1
ATOM 1612 C CA . ASP B 1 56 ? 8.344 25.812 10.031 1 83.5 56 ASP B CA 1
ATOM 1613 C C . ASP B 1 56 ? 9.5 26.781 9.805 1 83.5 56 ASP B C 1
ATOM 1615 O O . ASP B 1 56 ? 10.078 27.297 10.758 1 83.5 56 ASP B O 1
ATOM 1619 N N . ASP B 1 57 ? 9.977 26.812 8.734 1 83 57 ASP B N 1
ATOM 1620 C CA . ASP B 1 57 ? 10.992 27.781 8.344 1 83 57 ASP B CA 1
ATOM 1621 C C . ASP B 1 57 ? 10.633 28.469 7.027 1 83 57 ASP B C 1
ATOM 1623 O O . ASP B 1 57 ? 9.492 28.359 6.559 1 83 57 ASP B O 1
ATOM 1627 N N . GLU B 1 58 ? 11.578 29.219 6.547 1 81.56 58 GLU B N 1
ATOM 1628 C CA . GLU B 1 58 ? 11.305 30.047 5.367 1 81.56 58 GLU B CA 1
ATOM 1629 C C . GLU B 1 58 ? 10.891 29.172 4.18 1 81.56 58 GLU B C 1
ATOM 1631 O O . GLU B 1 58 ? 10.062 29.578 3.361 1 81.56 58 GLU B O 1
ATOM 1636 N N . ASP B 1 59 ? 11.273 27.922 4.121 1 91.75 59 ASP B N 1
ATOM 1637 C CA . ASP B 1 59 ? 11.055 27.203 2.877 1 91.75 59 ASP B CA 1
ATOM 1638 C C . ASP B 1 59 ? 10.344 25.875 3.129 1 91.75 59 ASP B C 1
ATOM 1640 O O . ASP B 1 59 ? 10.195 25.062 2.217 1 91.75 59 ASP B O 1
ATOM 1644 N N . SER B 1 60 ? 9.906 25.625 4.379 1 95.62 60 SER B N 1
ATOM 1645 C CA . SER B 1 60 ? 9.328 24.312 4.641 1 95.62 60 SER B CA 1
ATOM 1646 C C . SER B 1 60 ? 7.973 24.438 5.324 1 95.62 60 SER B C 1
ATOM 1648 O O . SER B 1 60 ? 7.758 25.344 6.137 1 95.62 60 SER B O 1
ATOM 1650 N N . VAL B 1 61 ? 7.129 23.531 4.977 1 97.75 61 VAL B N 1
ATOM 1651 C CA . VAL B 1 61 ? 5.785 23.453 5.539 1 97.75 61 VAL B CA 1
ATOM 1652 C C . VAL B 1 61 ? 5.531 22.031 6.043 1 97.75 61 VAL B C 1
ATOM 1654 O O . VAL B 1 61 ? 5.973 21.047 5.43 1 97.75 61 VAL B O 1
ATOM 1657 N N . THR B 1 62 ? 4.848 21.938 7.184 1 97.88 62 THR B N 1
ATOM 1658 C CA . THR B 1 62 ? 4.367 20.641 7.656 1 97.88 62 THR B CA 1
ATOM 1659 C C . THR B 1 62 ? 2.861 20.5 7.434 1 97.88 62 THR B C 1
ATOM 1661 O O . THR B 1 62 ? 2.127 21.484 7.516 1 97.88 62 THR B O 1
ATOM 1664 N N . VAL B 1 63 ? 2.449 19.328 7.148 1 98.56 63 VAL B N 1
ATOM 1665 C CA . VAL B 1 63 ? 1.042 19.109 6.828 1 98.56 63 VAL B CA 1
ATOM 1666 C C . VAL B 1 63 ? 0.657 17.656 7.129 1 98.56 63 VAL B C 1
ATOM 1668 O O . VAL B 1 63 ? 1.474 16.75 6.98 1 98.56 63 VAL B O 1
ATOM 1671 N N . ARG B 1 64 ? -0.575 17.5 7.527 1 98.62 64 ARG B N 1
ATOM 1672 C CA . ARG B 1 64 ? -1.161 16.188 7.73 1 98.62 64 ARG B CA 1
ATOM 1673 C C . ARG B 1 64 ? -2.023 15.773 6.539 1 98.62 64 ARG B C 1
ATOM 1675 O O . ARG B 1 64 ? -2.818 16.578 6.043 1 98.62 64 ARG B O 1
ATOM 1682 N N . THR B 1 65 ? -1.833 14.617 6.031 1 98.5 65 THR B N 1
ATOM 1683 C CA . THR B 1 65 ? -2.664 14.016 4.992 1 98.5 65 THR B CA 1
ATOM 1684 C C . THR B 1 65 ? -3.273 12.703 5.48 1 98.5 65 THR B C 1
ATOM 1686 O O . THR B 1 65 ? -2.91 12.203 6.543 1 98.5 65 THR B O 1
ATOM 1689 N N . LYS B 1 66 ? -4.289 12.195 4.695 1 98.31 66 LYS B N 1
ATOM 1690 C CA . LYS B 1 66 ? -4.793 10.859 5.027 1 98.31 66 LYS B CA 1
ATOM 1691 C C . LYS B 1 66 ? -5.281 10.133 3.779 1 98.31 66 LYS B C 1
ATOM 1693 O O . LYS B 1 66 ? -5.816 10.758 2.859 1 98.31 66 LYS B O 1
ATOM 1698 N N . ALA B 1 67 ? -5.051 8.891 3.768 1 98.12 67 ALA B N 1
ATOM 1699 C CA . ALA B 1 67 ? -5.691 7.961 2.838 1 98.12 67 ALA B CA 1
ATOM 1700 C C . ALA B 1 67 ? -6.875 7.258 3.494 1 98.12 67 ALA B C 1
ATOM 1702 O O . ALA B 1 67 ? -6.734 6.66 4.562 1 98.12 67 ALA B O 1
ATOM 1703 N N . VAL B 1 68 ? -8.031 7.359 2.873 1 98.44 68 VAL B N 1
ATOM 1704 C CA . VAL B 1 68 ? -9.211 6.609 3.281 1 98.44 68 VAL B CA 1
ATOM 1705 C C . VAL B 1 68 ? -9.453 5.453 2.314 1 98.44 68 VAL B C 1
ATOM 1707 O O . VAL B 1 68 ? -9.672 5.668 1.12 1 98.44 68 VAL B O 1
ATOM 1710 N N . TYR B 1 69 ? -9.484 4.219 2.91 1 97.38 69 TYR B N 1
ATOM 1711 C CA . TYR B 1 69 ? -9.422 3.045 2.045 1 97.38 69 TYR B CA 1
ATOM 1712 C C . TYR B 1 69 ? -10.82 2.564 1.682 1 97.38 69 TYR B C 1
ATOM 1714 O O . TYR B 1 69 ? -11.734 2.59 2.516 1 97.38 69 TYR B O 1
ATOM 1722 N N . THR B 1 70 ? -10.961 2.115 0.436 1 94.38 70 THR B N 1
ATOM 1723 C CA . THR B 1 70 ? -12.062 1.223 0.083 1 94.38 70 THR B CA 1
ATOM 1724 C C . THR B 1 70 ? -11.805 -0.186 0.611 1 94.38 70 THR B C 1
ATOM 1726 O O . THR B 1 70 ? -10.758 -0.45 1.209 1 94.38 70 THR B O 1
ATOM 1729 N N . ALA B 1 71 ? -12.766 -1.104 0.382 1 92.81 71 ALA B N 1
ATOM 1730 C CA . ALA B 1 71 ? -12.562 -2.496 0.774 1 92.81 71 ALA B CA 1
ATOM 1731 C C . ALA B 1 71 ? -11.359 -3.098 0.054 1 92.81 71 ALA B C 1
ATOM 1733 O O . ALA B 1 71 ? -10.523 -3.758 0.675 1 92.81 71 ALA B O 1
ATOM 1734 N N . GLU B 1 72 ? -11.234 -2.816 -1.245 1 91.88 72 GLU B N 1
ATOM 1735 C CA . GLU B 1 72 ? -10.109 -3.336 -2.025 1 91.88 72 GLU B CA 1
ATOM 1736 C C . GLU B 1 72 ? -8.797 -2.684 -1.606 1 91.88 72 GLU B C 1
ATOM 1738 O O . GLU B 1 72 ? -7.773 -3.359 -1.491 1 91.88 72 GLU B O 1
ATOM 1743 N N . GLY B 1 73 ? -8.828 -1.408 -1.411 1 94.44 73 GLY B N 1
ATOM 1744 C CA . GLY B 1 73 ? -7.637 -0.705 -0.959 1 94.44 73 GLY B CA 1
ATOM 1745 C C . GLY B 1 73 ? -7.137 -1.185 0.39 1 94.44 73 GLY B C 1
ATOM 1746 O O . GLY B 1 73 ? -5.93 -1.296 0.605 1 94.44 73 GLY B O 1
ATOM 1747 N N . LYS B 1 74 ? -8.086 -1.461 1.237 1 96.38 74 LYS B N 1
ATOM 1748 C CA . LYS B 1 74 ? -7.738 -2.016 2.543 1 96.38 74 LYS B CA 1
ATOM 1749 C C . LYS B 1 74 ? -7.059 -3.375 2.398 1 96.38 74 LYS B C 1
ATOM 1751 O O . LYS B 1 74 ? -6.023 -3.625 3.016 1 96.38 74 LYS B O 1
ATOM 1756 N N . ALA B 1 75 ? -7.625 -4.184 1.622 1 93.81 75 ALA B N 1
ATOM 1757 C CA . ALA B 1 75 ? -7.047 -5.508 1.404 1 93.81 75 ALA B CA 1
ATOM 1758 C C . ALA B 1 75 ? -5.633 -5.402 0.847 1 93.81 75 ALA B C 1
ATOM 1760 O O . ALA B 1 75 ? -4.719 -6.09 1.313 1 93.81 75 ALA B O 1
ATOM 1761 N N . ASP B 1 76 ? -5.418 -4.488 -0.053 1 93.56 76 ASP B N 1
ATOM 1762 C CA . ASP B 1 76 ? -4.102 -4.27 -0.647 1 93.56 76 ASP B CA 1
ATOM 1763 C C . ASP B 1 76 ? -3.094 -3.816 0.405 1 93.56 76 ASP B C 1
ATOM 1765 O O . ASP B 1 76 ? -1.963 -4.305 0.439 1 93.56 76 ASP B O 1
ATOM 1769 N N . ALA B 1 77 ? -3.512 -2.871 1.15 1 96.56 77 ALA B N 1
ATOM 1770 C CA . ALA B 1 77 ? -2.633 -2.352 2.193 1 96.56 77 ALA B CA 1
ATOM 1771 C C . ALA B 1 77 ? -2.246 -3.449 3.182 1 96.56 77 ALA B C 1
ATOM 1773 O O . ALA B 1 77 ? -1.068 -3.605 3.516 1 96.56 77 ALA B O 1
ATOM 1774 N N . LEU B 1 78 ? -3.229 -4.238 3.607 1 97.06 78 LEU B N 1
ATOM 1775 C CA . LEU B 1 78 ? -2.98 -5.309 4.566 1 97.06 78 LEU B CA 1
ATOM 1776 C C . LEU B 1 78 ? -2.068 -6.375 3.971 1 97.06 78 LEU B C 1
ATOM 1778 O O . LEU B 1 78 ? -1.157 -6.863 4.641 1 97.06 78 LEU B O 1
ATOM 1782 N N . ASP B 1 79 ? -2.318 -6.672 2.736 1 95.31 79 ASP B N 1
ATOM 1783 C CA . ASP B 1 79 ? -1.443 -7.625 2.061 1 95.31 79 ASP B CA 1
ATOM 1784 C C . ASP B 1 79 ? 0.001 -7.125 2.041 1 95.31 79 ASP B C 1
ATOM 1786 O O . ASP B 1 79 ? 0.925 -7.875 2.367 1 95.31 79 ASP B O 1
ATOM 1790 N N . THR B 1 80 ? 0.14 -5.902 1.743 1 95.94 80 THR B N 1
ATOM 1791 C CA . THR B 1 80 ? 1.467 -5.312 1.604 1 95.94 80 THR B CA 1
ATOM 1792 C C . THR B 1 80 ? 2.193 -5.289 2.945 1 95.94 80 THR B C 1
ATOM 1794 O O . THR B 1 80 ? 3.398 -5.531 3.01 1 95.94 80 THR B O 1
ATOM 1797 N N . ILE B 1 81 ? 1.422 -5.016 4.023 1 96.19 81 ILE B N 1
ATOM 1798 C CA . ILE B 1 81 ? 2.1 -4.871 5.305 1 96.19 81 ILE B CA 1
ATOM 1799 C C . ILE B 1 81 ? 2.203 -6.234 5.988 1 96.19 81 ILE B C 1
ATOM 1801 O O . ILE B 1 81 ? 2.771 -6.348 7.078 1 96.19 81 ILE B O 1
ATOM 1805 N N . GLY B 1 82 ? 1.616 -7.273 5.465 1 94.19 82 GLY B N 1
ATOM 1806 C CA . GLY B 1 82 ? 1.79 -8.633 5.961 1 94.19 82 GLY B CA 1
ATOM 1807 C C . GLY B 1 82 ? 0.796 -9 7.043 1 94.19 82 GLY B C 1
ATOM 1808 O O . GLY B 1 82 ? 1.113 -9.781 7.941 1 94.19 82 GLY B O 1
ATOM 1809 N N . HIS B 1 83 ? -0.309 -8.305 7.121 1 95.56 83 HIS B N 1
ATOM 1810 C CA . HIS B 1 83 ? -1.431 -8.609 8.008 1 95.56 83 HIS B CA 1
ATOM 1811 C C . HIS B 1 83 ? -0.982 -8.68 9.461 1 95.56 83 HIS B C 1
ATOM 1813 O O . HIS B 1 83 ? -1.284 -9.656 10.156 1 95.56 83 HIS B O 1
ATOM 1819 N N . PRO B 1 84 ? -0.417 -7.734 9.969 1 94.81 84 PRO B N 1
ATOM 1820 C CA . PRO B 1 84 ? -0.098 -7.777 11.398 1 94.81 84 PRO B CA 1
ATOM 1821 C C . PRO B 1 84 ? -1.344 -7.84 12.281 1 94.81 84 PRO B C 1
ATOM 1823 O O . PRO B 1 84 ? -2.4 -7.332 11.898 1 94.81 84 PRO B O 1
ATOM 1826 N N . LYS B 1 85 ? -1.16 -8.414 13.445 1 93.44 85 LYS B N 1
ATOM 1827 C CA . LYS B 1 85 ? -2.275 -8.523 14.383 1 93.44 85 LYS B CA 1
ATOM 1828 C C . LYS B 1 85 ? -2.83 -7.145 14.734 1 93.44 85 LYS B C 1
ATOM 1830 O O . LYS B 1 85 ? -2.068 -6.203 14.961 1 93.44 85 LYS B O 1
ATOM 1835 N N . GLY B 1 86 ? -4.16 -7.027 14.789 1 95.88 86 GLY B N 1
ATOM 1836 C CA . GLY B 1 86 ? -4.809 -5.801 15.219 1 95.88 86 GLY B CA 1
ATOM 1837 C C . GLY B 1 86 ? -5.207 -4.902 14.07 1 95.88 86 GLY B C 1
ATOM 1838 O O . GLY B 1 86 ? -5.918 -3.912 14.258 1 95.88 86 GLY B O 1
ATOM 1839 N N . PHE B 1 87 ? -4.855 -5.277 12.883 1 97.12 87 PHE B N 1
ATOM 1840 C CA . PHE B 1 87 ? -5.07 -4.395 11.734 1 97.12 87 PHE B CA 1
ATOM 1841 C C . PHE B 1 87 ? -6.355 -4.762 11.008 1 97.12 87 PHE B C 1
ATOM 1843 O O . PHE B 1 87 ? -6.691 -4.156 9.984 1 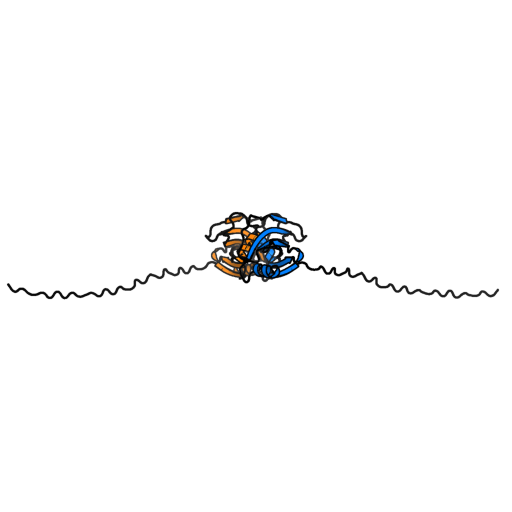97.12 87 PHE B O 1
ATOM 1850 N N . GLU B 1 88 ? -7.16 -5.648 11.438 1 95 88 GLU B N 1
ATOM 1851 C CA . GLU B 1 88 ? -8.305 -6.227 10.734 1 95 88 GLU B CA 1
ATOM 1852 C C . GLU B 1 88 ? -9.305 -5.148 10.336 1 95 88 GLU B C 1
ATOM 1854 O O . GLU B 1 88 ? -9.922 -5.23 9.273 1 95 88 GLU B O 1
ATOM 1859 N N . ASP B 1 89 ? -9.422 -4.133 11.219 1 97.38 89 ASP B N 1
ATOM 1860 C CA . ASP B 1 89 ? -10.414 -3.096 10.953 1 97.38 89 ASP B CA 1
ATOM 1861 C C . ASP B 1 89 ? -9.75 -1.812 10.461 1 97.38 89 ASP B C 1
ATOM 1863 O O . ASP B 1 89 ? -10.219 -0.711 10.766 1 97.38 89 ASP B O 1
ATOM 1867 N N . LEU B 1 90 ? -8.602 -1.977 9.805 1 98.31 90 LEU B N 1
ATOM 1868 C CA . LEU B 1 90 ? -7.941 -0.812 9.227 1 98.31 90 LEU B CA 1
ATOM 1869 C C . LEU B 1 90 ? -8.914 -0.012 8.367 1 98.31 90 LEU B C 1
ATOM 1871 O O . LEU B 1 90 ? -9.625 -0.581 7.535 1 98.31 90 LEU B O 1
ATOM 1875 N N . ALA B 1 91 ? -8.93 1.324 8.555 1 98.5 91 ALA B N 1
ATOM 1876 C CA . ALA B 1 91 ? -9.867 2.162 7.809 1 98.5 91 ALA B CA 1
ATOM 1877 C C . ALA B 1 91 ? -9.148 3.301 7.098 1 98.5 91 ALA B C 1
ATOM 1879 O O . ALA B 1 91 ? -9.422 3.588 5.934 1 98.5 91 ALA B O 1
ATOM 1880 N N . ASP B 1 92 ? -8.227 3.936 7.77 1 98.62 92 ASP B N 1
ATOM 1881 C CA . ASP B 1 92 ? -7.477 5.023 7.152 1 98.62 92 ASP B CA 1
ATOM 1882 C C . ASP B 1 92 ? -6.074 5.133 7.75 1 98.62 92 ASP B C 1
ATOM 1884 O O . ASP B 1 92 ? -5.797 4.559 8.805 1 98.62 92 ASP B O 1
ATOM 1888 N N . THR B 1 93 ? -5.16 5.742 7.043 1 98.75 93 THR B N 1
ATOM 1889 C CA . THR B 1 93 ? -3.799 6.023 7.477 1 98.75 93 THR B CA 1
ATOM 1890 C C . THR B 1 93 ? -3.484 7.512 7.344 1 98.75 93 THR B C 1
ATOM 1892 O O . THR B 1 93 ? -3.709 8.109 6.289 1 98.75 93 THR B O 1
ATOM 1895 N N . ASN B 1 94 ? -3.023 8.07 8.445 1 98.81 94 ASN B N 1
ATOM 1896 C CA . ASN B 1 94 ? -2.566 9.461 8.453 1 98.81 94 ASN B CA 1
ATOM 1897 C C . ASN B 1 94 ? -1.056 9.555 8.25 1 98.81 94 ASN B C 1
ATOM 1899 O O . ASN B 1 94 ? -0.3 8.766 8.82 1 98.81 94 ASN B O 1
ATOM 1903 N N . PHE B 1 95 ? -0.716 10.508 7.445 1 98.75 95 PHE B N 1
ATOM 1904 C CA . PHE B 1 95 ? 0.686 10.797 7.164 1 98.75 95 PHE B CA 1
ATOM 1905 C C . PHE B 1 95 ? 1.024 12.234 7.523 1 98.75 95 PHE B C 1
ATOM 1907 O O . PHE B 1 95 ? 0.265 13.156 7.207 1 98.75 95 PHE B O 1
ATOM 1914 N N . TYR B 1 96 ? 2.117 12.375 8.156 1 98.69 96 TYR B N 1
ATOM 1915 C CA . TYR B 1 96 ? 2.643 13.703 8.477 1 98.69 96 TYR B CA 1
ATOM 1916 C C . TYR B 1 96 ? 3.914 13.984 7.688 1 98.69 96 TYR B C 1
ATOM 1918 O O . TYR B 1 96 ? 4.934 13.312 7.871 1 98.69 96 TYR B O 1
ATOM 1926 N N . TYR B 1 97 ? 3.793 15.07 6.895 1 98.38 97 TYR B N 1
ATOM 1927 C CA . TYR B 1 97 ? 4.902 15.383 6 1 98.38 97 TYR B CA 1
ATOM 1928 C C . TYR B 1 97 ? 5.512 16.734 6.336 1 98.38 97 TYR B C 1
ATOM 1930 O O . TYR B 1 97 ? 4.805 17.656 6.77 1 98.38 97 TYR B O 1
ATOM 1938 N N . THR B 1 98 ? 6.805 16.797 6.141 1 98 98 THR B N 1
ATOM 1939 C CA . THR B 1 98 ? 7.469 18.062 5.891 1 98 98 THR B CA 1
ATOM 1940 C C . THR B 1 98 ? 7.746 18.25 4.398 1 98 98 THR B C 1
ATOM 1942 O O . THR B 1 98 ? 8.266 17.344 3.746 1 98 98 THR B O 1
ATOM 1945 N N . ILE B 1 99 ? 7.363 19.422 3.898 1 98.31 99 ILE B N 1
ATOM 1946 C CA . ILE B 1 99 ? 7.586 19.75 2.494 1 98.31 99 ILE B CA 1
ATOM 1947 C C . ILE B 1 99 ? 8.578 20.906 2.387 1 98.31 99 ILE B C 1
ATOM 1949 O O . ILE B 1 99 ? 8.367 21.969 2.986 1 98.31 99 ILE B O 1
ATOM 1953 N N . ASN B 1 100 ? 9.656 20.656 1.716 1 98 100 ASN B N 1
ATOM 1954 C CA . ASN B 1 100 ? 10.523 21.75 1.294 1 98 100 ASN B CA 1
ATOM 1955 C C . ASN B 1 100 ? 10.039 22.391 -0.006 1 98 100 ASN B C 1
ATOM 1957 O O . ASN B 1 100 ? 10.25 21.828 -1.088 1 98 100 ASN B O 1
ATOM 1961 N N . CYS B 1 101 ? 9.461 23.516 0.088 1 96.94 101 CYS B N 1
ATOM 1962 C CA . CYS B 1 101 ? 8.734 24.125 -1.013 1 96.94 101 CYS B CA 1
ATOM 1963 C C . CYS B 1 101 ? 9.688 24.625 -2.09 1 96.94 101 CYS B C 1
ATOM 1965 O O . CYS B 1 101 ? 9.359 24.609 -3.275 1 96.94 101 CYS B O 1
ATOM 1967 N N . SER B 1 102 ? 10.805 25.047 -1.736 1 95.31 102 SER B N 1
ATOM 1968 C CA . SER B 1 102 ? 11.758 25.625 -2.68 1 95.31 102 SER B CA 1
ATOM 1969 C C . SER B 1 102 ? 12.461 24.531 -3.48 1 95.31 102 SER B C 1
ATOM 1971 O O . SER B 1 102 ? 12.688 24.688 -4.684 1 95.31 102 SER B O 1
ATOM 1973 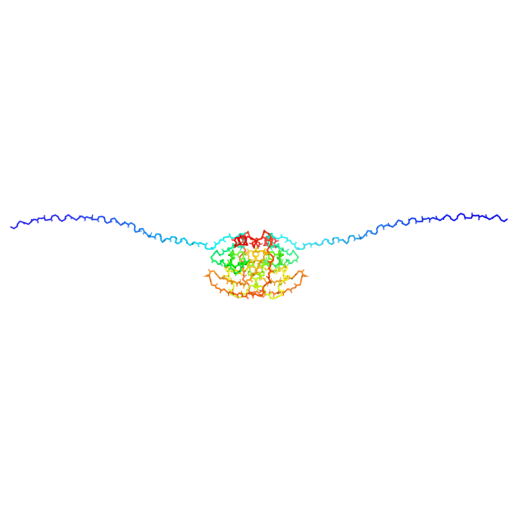N N . ASP B 1 103 ? 12.781 23.391 -2.84 1 96.19 103 ASP B N 1
ATOM 1974 C CA . ASP B 1 103 ? 13.586 22.359 -3.471 1 96.19 103 ASP B CA 1
ATOM 1975 C C . ASP B 1 103 ? 12.711 21.234 -4.016 1 96.19 103 ASP B C 1
ATOM 1977 O O . ASP B 1 103 ? 13.211 20.266 -4.602 1 96.19 103 ASP B O 1
ATOM 1981 N N . ASP B 1 104 ? 11.398 21.266 -3.797 1 96.38 104 ASP B N 1
ATOM 1982 C CA . ASP B 1 104 ? 10.453 20.234 -4.23 1 96.38 104 ASP B CA 1
ATOM 1983 C C . ASP B 1 104 ? 10.789 18.875 -3.621 1 96.38 104 ASP B C 1
ATOM 1985 O O . ASP B 1 104 ? 10.914 17.891 -4.34 1 96.38 104 ASP B O 1
ATOM 1989 N N . MET B 1 105 ? 10.938 18.906 -2.357 1 97.38 105 MET B N 1
ATOM 1990 C CA . MET B 1 105 ? 11.242 17.688 -1.616 1 97.38 105 MET B CA 1
ATOM 1991 C C . MET B 1 105 ? 10.219 17.453 -0.505 1 97.38 105 MET B C 1
ATOM 1993 O O . MET B 1 105 ? 9.633 18.406 0.012 1 97.38 105 MET B O 1
ATOM 1997 N N . SER B 1 106 ? 10.008 16.234 -0.182 1 97.44 106 SER B N 1
ATOM 1998 C CA . SER B 1 106 ? 9.156 15.867 0.945 1 97.44 106 SER B CA 1
ATOM 1999 C C . SER B 1 106 ? 9.844 14.852 1.854 1 97.44 106 SER B C 1
ATOM 2001 O O . SER B 1 106 ? 10.766 14.156 1.429 1 97.44 106 SER B O 1
ATOM 2003 N N . ARG B 1 107 ? 9.406 14.852 3.043 1 97.12 107 ARG B N 1
ATOM 2004 C CA . ARG B 1 107 ? 9.875 13.875 4.02 1 97.12 107 ARG B CA 1
ATOM 2005 C C . ARG B 1 107 ? 8.742 13.453 4.957 1 97.12 107 ARG B C 1
ATOM 2007 O O . ARG B 1 107 ? 8.023 14.297 5.484 1 97.12 107 ARG B O 1
ATOM 2014 N N . LEU B 1 108 ? 8.617 12.164 5.141 1 98.25 108 LEU B N 1
ATOM 2015 C CA . LEU B 1 108 ? 7.617 11.617 6.059 1 98.25 108 LEU B CA 1
ATOM 2016 C C . LEU B 1 108 ? 8.133 11.633 7.492 1 98.25 108 LEU B C 1
ATOM 2018 O O . LEU B 1 108 ? 9.219 11.125 7.777 1 98.25 108 LEU B O 1
ATOM 2022 N N . GLU B 1 109 ? 7.277 12.156 8.367 1 98.19 109 GLU B N 1
ATOM 2023 C CA . GLU B 1 109 ? 7.707 12.328 9.75 1 98.19 109 GLU B CA 1
ATOM 2024 C C . GLU B 1 109 ? 7.004 11.344 10.672 1 98.19 109 GLU B C 1
ATOM 2026 O O . GLU B 1 109 ? 7.52 11.008 11.742 1 98.19 109 GLU B O 1
ATOM 2031 N N . LYS B 1 110 ? 5.84 10.992 10.289 1 98.56 110 LYS B N 1
ATOM 2032 C CA . LYS B 1 110 ? 4.996 10.164 11.148 1 98.56 110 LYS B CA 1
ATOM 2033 C C . LYS B 1 110 ? 3.898 9.477 10.336 1 98.56 110 LYS B C 1
ATOM 2035 O O . LYS B 1 110 ? 3.377 10.055 9.383 1 98.56 110 LYS B O 1
ATOM 2040 N N . VAL B 1 111 ? 3.586 8.234 10.688 1 98.75 111 VAL B N 1
ATOM 2041 C CA . VAL B 1 111 ? 2.457 7.504 10.125 1 98.75 111 VAL B CA 1
ATOM 2042 C C . VAL B 1 111 ? 1.573 6.973 11.25 1 98.75 111 VAL B C 1
ATOM 2044 O O . VAL B 1 111 ? 2.074 6.453 12.25 1 98.75 111 VAL B O 1
ATOM 2047 N N . VAL B 1 112 ? 0.227 7.141 11.086 1 98.81 112 VAL B N 1
ATOM 2048 C CA . VAL B 1 112 ? -0.735 6.613 12.047 1 98.81 112 VAL B CA 1
ATOM 2049 C C . VAL B 1 112 ? -1.811 5.812 11.312 1 98.81 112 VAL B C 1
ATOM 2051 O O . VAL B 1 112 ? -2.592 6.371 10.539 1 98.81 112 VAL B O 1
ATOM 2054 N N . HIS B 1 113 ? -1.858 4.516 11.609 1 98.88 113 HIS B N 1
ATOM 2055 C CA . HIS B 1 113 ? -2.941 3.672 11.117 1 98.88 113 HIS B CA 1
ATOM 2056 C C . HIS B 1 113 ? -4.129 3.688 12.07 1 98.88 113 HIS B C 1
ATOM 2058 O O . HIS B 1 113 ? -3.957 3.566 13.289 1 98.88 113 HIS B O 1
ATOM 2064 N N . ARG B 1 114 ? -5.312 3.818 11.5 1 98.81 114 ARG B N 1
ATOM 2065 C CA . ARG B 1 114 ? -6.5 3.926 12.344 1 98.81 114 ARG B CA 1
ATOM 2066 C C . ARG B 1 114 ? -7.578 2.941 11.906 1 98.81 114 ARG B C 1
ATOM 2068 O O . ARG B 1 114 ? -7.633 2.561 10.734 1 98.81 114 ARG B O 1
ATOM 2075 N N . ASP B 1 115 ? -8.406 2.568 12.883 1 98.56 115 ASP B N 1
ATOM 2076 C CA . ASP B 1 115 ? -9.508 1.666 12.562 1 98.56 115 ASP B CA 1
ATOM 2077 C C . ASP B 1 115 ? -10.789 2.445 12.258 1 98.56 115 ASP B C 1
ATOM 2079 O O . ASP B 1 115 ? -10.773 3.678 12.211 1 98.56 115 ASP B O 1
ATOM 2083 N N . SER B 1 116 ? -11.875 1.814 12.031 1 98.19 116 SER B N 1
ATOM 2084 C CA . SER B 1 116 ? -13.117 2.422 11.562 1 98.19 116 SER B CA 1
ATOM 2085 C C . SER B 1 116 ? -13.75 3.283 12.648 1 98.19 116 SER B C 1
ATOM 2087 O O . SER B 1 116 ? -14.633 4.098 12.367 1 98.19 116 SER B O 1
ATOM 2089 N N . THR B 1 117 ? -13.328 3.133 13.867 1 98.06 117 THR B N 1
ATOM 2090 C CA . THR B 1 117 ? -13.867 3.93 14.961 1 98.06 117 THR B CA 1
ATOM 2091 C C . THR B 1 117 ? -13.023 5.18 15.188 1 98.06 117 THR B C 1
ATOM 2093 O O . THR B 1 117 ? -13.359 6.016 16.031 1 98.06 117 THR B O 1
ATOM 2096 N N . GLY B 1 118 ? -11.93 5.254 14.516 1 97.25 118 GLY B N 1
ATOM 2097 C CA . GLY B 1 118 ? -11.055 6.406 14.664 1 97.25 118 GLY B CA 1
ATOM 2098 C C . GLY B 1 118 ? -9.93 6.18 15.656 1 97.25 118 GLY B C 1
ATOM 2099 O O . GLY B 1 118 ? -9.109 7.066 15.883 1 97.25 118 GLY B O 1
ATOM 2100 N N . ARG B 1 119 ? -9.883 4.957 16.156 1 98.19 119 ARG B N 1
ATOM 2101 C CA . ARG B 1 119 ? -8.828 4.645 17.125 1 98.19 119 ARG B CA 1
ATOM 2102 C C . ARG B 1 119 ? -7.52 4.312 16.406 1 98.19 119 ARG B C 1
ATOM 2104 O O . ARG B 1 119 ? -7.523 3.691 15.344 1 98.19 119 ARG B O 1
ATOM 2111 N N . THR B 1 120 ? -6.387 4.629 17.094 1 98.75 120 THR B N 1
ATOM 2112 C CA . THR B 1 120 ? -5.062 4.32 16.578 1 98.75 120 THR B CA 1
ATOM 2113 C C . THR B 1 120 ? -4.758 2.834 16.719 1 98.75 120 THR B C 1
ATOM 2115 O O . THR B 1 120 ? -4.852 2.275 17.812 1 98.75 120 THR B O 1
ATOM 2118 N N . ILE B 1 121 ? -4.426 2.207 15.578 1 98.75 121 ILE B N 1
ATOM 2119 C CA . ILE B 1 121 ? -3.945 0.83 15.594 1 98.75 121 ILE B CA 1
ATOM 2120 C C . ILE B 1 121 ? -2.443 0.81 15.859 1 98.75 121 ILE B C 1
ATOM 2122 O O . ILE B 1 121 ? -1.97 0.062 16.719 1 98.75 121 ILE B O 1
ATOM 2126 N N . LYS B 1 122 ? -1.704 1.633 15.117 1 98.31 122 LYS B N 1
ATOM 2127 C CA . LYS B 1 122 ? -0.247 1.694 15.18 1 98.31 122 LYS B CA 1
ATOM 2128 C C . LYS B 1 122 ? 0.265 3.062 14.742 1 98.31 122 LYS B C 1
ATOM 2130 O O . LYS B 1 122 ? -0.285 3.672 13.82 1 98.31 122 LYS B O 1
ATOM 2135 N N . GLU B 1 123 ? 1.269 3.465 15.422 1 98.19 123 GLU B N 1
ATOM 2136 C CA . GLU B 1 123 ? 1.959 4.711 15.109 1 98.19 123 GLU B CA 1
ATOM 2137 C C . GLU B 1 123 ? 3.449 4.477 14.875 1 98.19 123 GLU B C 1
ATOM 2139 O O . GLU B 1 123 ? 4.09 3.73 15.625 1 98.19 123 GLU B O 1
ATOM 2144 N N . TYR B 1 124 ? 3.918 5.043 13.82 1 97.88 124 TYR B N 1
ATOM 2145 C CA . TYR B 1 124 ? 5.352 5.059 13.547 1 97.88 124 TYR B CA 1
ATOM 2146 C C . TYR B 1 124 ? 5.906 6.473 13.625 1 97.88 124 TYR B C 1
ATOM 2148 O O . TYR B 1 124 ? 5.473 7.359 12.883 1 97.88 124 TYR B O 1
ATOM 2156 N N . LEU B 1 125 ? 6.875 6.691 14.484 1 98.06 125 LEU B N 1
ATOM 2157 C CA . LEU B 1 125 ? 7.629 7.941 14.523 1 98.06 125 LEU B CA 1
ATOM 2158 C C . LEU B 1 125 ? 8.875 7.848 13.648 1 98.06 125 LEU B C 1
ATOM 2160 O O . LEU B 1 125 ? 9.781 7.062 13.93 1 98.06 125 LEU B O 1
ATOM 2164 N N . LEU B 1 126 ? 8.914 8.766 12.68 1 97.81 126 LEU B N 1
ATOM 2165 C CA . LEU B 1 126 ? 9.883 8.531 11.617 1 97.81 126 LEU B CA 1
ATOM 2166 C C . LEU B 1 126 ? 10.781 9.75 11.43 1 97.81 126 LEU B C 1
ATOM 2168 O O . LEU B 1 126 ? 11.602 9.789 10.508 1 97.81 126 LEU B O 1
ATOM 2172 N N . ALA B 1 127 ? 10.57 10.664 12.227 1 94.31 127 ALA B N 1
ATOM 2173 C CA . ALA B 1 127 ? 11.438 11.836 12.156 1 94.31 127 ALA B CA 1
ATOM 2174 C C . ALA B 1 127 ? 12.914 11.43 12.203 1 94.31 127 ALA B C 1
ATOM 2176 O O . ALA B 1 127 ? 13.328 10.688 13.094 1 94.31 127 ALA B O 1
ATOM 2177 N N . GLY B 1 128 ? 13.633 11.844 11.211 1 92 128 GLY B N 1
ATOM 2178 C CA . GLY B 1 128 ? 15.055 11.539 11.172 1 92 128 GLY B CA 1
ATOM 2179 C C . GLY B 1 128 ? 15.359 10.156 10.641 1 92 128 GLY B C 1
ATOM 2180 O O . GLY B 1 128 ? 16.516 9.789 10.469 1 92 128 GLY B O 1
ATOM 2181 N N . LYS B 1 129 ? 14.359 9.406 10.328 1 93.12 129 LYS B N 1
ATOM 2182 C CA . LYS B 1 129 ? 14.578 8.016 9.922 1 93.12 129 LYS B CA 1
ATOM 2183 C C . LYS B 1 129 ? 14.234 7.824 8.445 1 93.12 129 LYS B C 1
ATOM 2185 O O . LYS B 1 129 ? 14.445 6.746 7.891 1 93.12 129 LYS B O 1
ATOM 2190 N N . THR B 1 130 ? 13.617 8.82 7.852 1 96 130 THR B N 1
ATOM 2191 C CA . THR B 1 130 ? 13.281 8.773 6.434 1 96 130 THR B CA 1
ATOM 2192 C C . THR B 1 130 ? 14.078 9.812 5.652 1 96 130 THR B C 1
ATOM 2194 O O . THR B 1 130 ? 14.422 10.867 6.184 1 96 130 THR B O 1
ATOM 2197 N N . PRO B 1 131 ? 14.414 9.477 4.445 1 93.94 131 PRO B N 1
ATOM 2198 C CA . PRO B 1 131 ? 15.148 10.445 3.623 1 93.94 131 PRO B CA 1
ATOM 2199 C C . PRO B 1 131 ? 14.242 11.516 3.023 1 93.94 131 PRO B C 1
ATOM 2201 O O . PRO B 1 131 ? 13.016 11.352 3 1 93.94 131 PRO B O 1
ATOM 2204 N N . TRP B 1 132 ? 14.922 12.609 2.641 1 95.56 132 TRP B N 1
ATOM 2205 C CA . TRP B 1 132 ? 14.25 13.523 1.722 1 95.56 132 TRP B CA 1
ATOM 2206 C C . TRP B 1 132 ? 14.016 12.859 0.366 1 95.56 132 TRP B C 1
ATOM 2208 O O . TRP B 1 132 ? 14.906 12.18 -0.155 1 95.56 132 TRP B O 1
ATOM 2218 N N . GLU B 1 133 ? 12.797 13.078 -0.148 1 94.88 133 GLU B N 1
ATOM 2219 C CA . GLU B 1 133 ? 12.453 12.508 -1.45 1 94.88 133 GLU B CA 1
ATOM 2220 C C . GLU B 1 133 ? 12.07 13.609 -2.439 1 94.88 133 GLU B C 1
ATOM 2222 O O . GLU B 1 133 ? 11.336 14.531 -2.094 1 94.88 133 GLU B O 1
ATOM 2227 N N . GLN B 1 134 ? 12.594 13.438 -3.643 1 95.94 134 GLN B N 1
ATOM 2228 C CA . GLN B 1 134 ? 12.211 14.383 -4.688 1 95.94 134 GLN B CA 1
ATOM 2229 C C . GLN B 1 134 ? 10.734 14.258 -5.027 1 95.94 134 GLN B C 1
ATOM 2231 O O . GLN B 1 134 ? 10.211 13.148 -5.176 1 95.94 134 GLN B O 1
ATOM 2236 N N . ILE B 1 135 ? 10.117 15.375 -5.125 1 9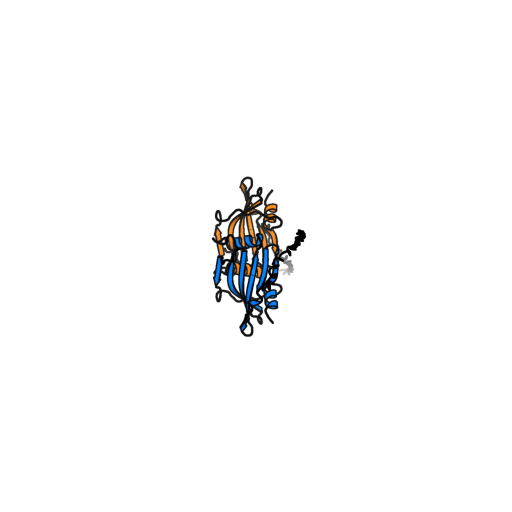6.44 135 ILE B N 1
ATOM 2237 C CA . ILE B 1 135 ? 8.742 15.406 -5.602 1 96.44 135 ILE B CA 1
ATOM 2238 C C . ILE B 1 135 ? 8.727 15.508 -7.125 1 96.44 135 ILE B C 1
ATOM 2240 O O . ILE B 1 135 ? 9.062 16.562 -7.688 1 96.44 135 ILE B O 1
ATOM 2244 N N . GLU B 1 136 ? 8.219 14.453 -7.676 1 93.56 136 GLU B N 1
ATOM 2245 C CA . GLU B 1 136 ? 8.156 14.438 -9.133 1 93.56 136 GLU B CA 1
ATOM 2246 C C . GLU B 1 136 ? 6.875 15.102 -9.633 1 93.56 136 GLU B C 1
ATOM 2248 O O . GLU B 1 136 ? 5.852 15.086 -8.945 1 93.56 136 GLU B O 1
ATOM 2253 N N . ALA B 1 137 ? 6.953 15.555 -10.844 1 92.88 137 ALA B N 1
ATOM 2254 C CA . ALA B 1 137 ? 5.781 16.188 -11.453 1 92.88 137 ALA B CA 1
ATOM 2255 C C . ALA B 1 137 ? 4.672 15.156 -11.68 1 92.88 137 ALA B C 1
ATOM 2257 O O . ALA B 1 137 ? 4.945 13.969 -11.867 1 92.88 137 ALA B O 1
ATOM 2258 N N . ASP B 1 138 ? 3.438 15.578 -11.547 1 91.5 138 ASP B N 1
ATOM 2259 C CA . ASP B 1 138 ? 2.24 14.805 -11.875 1 91.5 138 ASP B CA 1
ATOM 2260 C C . ASP B 1 138 ? 2.061 13.633 -10.914 1 91.5 138 ASP B C 1
ATOM 2262 O O . ASP B 1 138 ? 1.712 12.523 -11.336 1 91.5 138 ASP B O 1
ATOM 2266 N N . THR B 1 139 ? 2.531 13.867 -9.734 1 93.62 139 THR B N 1
ATOM 2267 C CA . THR B 1 139 ? 2.305 12.898 -8.664 1 93.62 139 THR B CA 1
ATOM 2268 C C . THR B 1 139 ? 1.36 13.477 -7.609 1 93.62 139 THR B C 1
ATOM 2270 O O . THR B 1 139 ? 1.08 14.68 -7.609 1 93.62 139 THR B O 1
ATOM 2273 N N . ARG B 1 140 ? 0.863 12.625 -6.758 1 95.19 140 ARG B N 1
ATOM 2274 C CA . ARG B 1 140 ? 0.038 13.07 -5.637 1 95.19 140 ARG B CA 1
ATOM 2275 C C . ARG B 1 140 ? 0.788 14.07 -4.77 1 95.19 140 ARG B C 1
ATOM 2277 O O . ARG B 1 140 ? 0.214 15.07 -4.332 1 95.19 140 ARG B O 1
ATOM 2284 N N . MET B 1 141 ? 2.055 13.836 -4.617 1 96.19 141 MET B N 1
ATOM 2285 C CA . MET B 1 141 ? 2.852 14.719 -3.764 1 96.19 141 MET B CA 1
ATOM 2286 C C . MET B 1 141 ? 3.02 16.094 -4.406 1 96.19 141 MET B C 1
ATOM 2288 O O . MET B 1 141 ? 3.08 17.109 -3.709 1 96.19 141 MET B O 1
ATOM 2292 N N . SER B 1 142 ? 3.111 16.094 -5.707 1 96.75 142 SER B N 1
ATOM 2293 C CA . SER B 1 142 ? 3.219 17.406 -6.359 1 96.75 142 SER B CA 1
ATOM 2294 C C . SER B 1 142 ? 1.929 18.203 -6.211 1 96.75 142 SER B C 1
ATOM 2296 O O . SER B 1 142 ? 1.964 19.422 -6.102 1 96.75 142 SER B O 1
ATOM 2298 N N . LEU B 1 143 ? 0.796 17.547 -6.207 1 97.31 143 LEU B N 1
ATOM 2299 C CA . LEU B 1 143 ? -0.473 18.219 -5.938 1 97.31 143 LEU B CA 1
ATOM 2300 C C . LEU B 1 143 ? -0.495 18.797 -4.523 1 97.31 143 LEU B C 1
ATOM 2302 O O . LEU B 1 143 ? -0.979 19.906 -4.312 1 97.31 143 LEU B O 1
ATOM 2306 N N . LEU B 1 144 ? 0.026 18.031 -3.648 1 98.19 144 LEU B N 1
ATOM 2307 C CA . LEU B 1 144 ? 0.095 18.5 -2.268 1 98.19 144 LEU B CA 1
ATOM 2308 C C . LEU B 1 144 ? 0.984 19.734 -2.156 1 98.19 144 LEU B C 1
ATOM 2310 O O . LEU B 1 144 ? 0.589 20.734 -1.556 1 98.19 144 LEU B O 1
ATOM 2314 N N . ARG B 1 145 ? 2.125 19.641 -2.68 1 98.12 145 ARG B N 1
ATOM 2315 C CA . ARG B 1 145 ? 3.053 20.766 -2.66 1 98.12 145 ARG B CA 1
ATOM 2316 C C . ARG B 1 145 ? 2.396 22.016 -3.213 1 98.12 145 ARG B C 1
ATOM 2318 O O . ARG B 1 145 ? 2.516 23.094 -2.627 1 98.12 145 ARG B O 1
ATOM 2325 N N . ASP B 1 146 ? 1.704 21.922 -4.281 1 97.5 146 ASP B N 1
ATOM 2326 C CA . ASP B 1 146 ? 1.039 23.062 -4.898 1 97.5 146 ASP B CA 1
ATOM 2327 C C . ASP B 1 146 ? -0.028 23.641 -3.975 1 97.5 146 ASP B C 1
ATOM 2329 O O . ASP B 1 146 ? -0.25 24.859 -3.959 1 97.5 146 ASP B O 1
ATOM 2333 N N . ALA B 1 147 ? -0.611 22.797 -3.26 1 97.44 147 ALA B N 1
ATOM 2334 C CA . ALA B 1 147 ? -1.713 23.219 -2.395 1 97.44 147 ALA B CA 1
ATOM 2335 C C . ALA B 1 147 ? -1.195 23.938 -1.156 1 97.44 147 ALA B C 1
ATOM 2337 O O . ALA B 1 147 ? -1.854 24.844 -0.637 1 97.44 147 ALA B O 1
ATOM 2338 N N . VAL B 1 148 ? 0.005 23.531 -0.729 1 97.56 148 VAL B N 1
ATOM 2339 C CA . VAL B 1 148 ? 0.353 23.984 0.615 1 97.56 148 VAL B CA 1
ATOM 2340 C C . VAL B 1 148 ? 1.492 25 0.542 1 97.56 148 VAL B C 1
ATOM 2342 O O . VAL B 1 148 ? 1.784 25.688 1.523 1 97.56 148 VAL B O 1
ATOM 2345 N N . CYS B 1 149 ? 2.082 24.969 -0.63 1 95.31 149 CYS B N 1
ATOM 2346 C CA . CYS B 1 149 ? 3.184 25.906 -0.791 1 95.31 149 CYS B CA 1
ATOM 2347 C C . CYS B 1 149 ? 2.723 27.172 -1.517 1 95.31 149 CYS B C 1
ATOM 2349 O O . CYS B 1 149 ? 1.896 27.094 -2.428 1 95.31 149 CYS B O 1
ATOM 2351 N N . ASP B 1 150 ? 3.197 28.359 -1.103 1 82.06 150 ASP B N 1
ATOM 2352 C CA . ASP B 1 150 ? 2.877 29.672 -1.666 1 82.06 150 ASP B CA 1
ATOM 2353 C C . ASP B 1 150 ? 3.854 30.047 -2.781 1 82.06 150 ASP B C 1
ATOM 2355 O O . ASP B 1 150 ? 5.039 29.703 -2.711 1 82.06 150 ASP B O 1
#

InterPro domains:
  IPR031939 Surface-adhesin protein E-like [PF16747] (34-149)

Foldseek 3Di:
DPPPPPPPPPPPPPPPPPPPPPPPPPPPPVVVQWDWLDDDPQFWTKTWGVVQWDDDDPFKIKTKMKIFTDPRNLVVVCVVVVNDPQCVQWGMKMWIWMARLVQQKIWTAKMFTAGPVGHTSDIDGCHVPTDIDHHDPPDSSVSVSVVRPD/DDPPPPPPPPPPPPPPPPPPPPPPPPPPPVVVQWDWLDDDPQFWTKTWGVVQWDDDDPFKIKTKMKTFTDPRNLVVVCVVVVNDPQCVQWGMKMWIWMARLVQQKIWTAKMFTAGPVGHTSDIDGCHVPTDIDHHDPPDSSVSVSVVRPD

Secondary structure (DSSP, 8-state):
---------------------------------EEEEEEETTTEEEEEEGGG-EEEETTEEEEEEEEEE-HHHHHHHHHHHT--TT-TTEEEEEEEEEEETTTTEEEEEEEEEEETTS-EEEEEE-TTTS--EE--TTSHHHHHHHHH--/---------------------------------EEEEEEETTTEEEEEEGGG-EEEETTEEEEEEEEEE-HHHHHHHHHHHT--TT-TTEEEEEEEEEEETTTTEEEEEEEEEEETTS-EEEEEE-TTTS--EE--TTSHHHHHHHHH--

Nearest PDB structures (foldseek):
  6gut-assembly1_A  TM=6.899E-01  e=6.647E-04  Haemophilus influenzae
  3zh7-assembly1_A  TM=6.470E-01  e=3.545E-04  Haemophilus influenzae
  6gut-assembly2_B  TM=6.563E-01  e=4.456E-04  Haemophilus influenzae
  3zh5-assembly2_B  TM=6.952E-01  e=2.208E-03  Haemophilus influenzae
  3wmd-assembly1_A  TM=3.867E-01  e=7.511E-01  Streptomyces virginiae

Organism: Geobacter metallireducens (strain ATCC 53774 / DSM 7210 / GS-15) (NCBI:txid269799)

pLDDT: mean 84.2, std 22.81, range [31.14, 98.88]

Radius of gyration: 34.18 Å; Cα contacts (8 Å, |Δi|>4): 507; chains: 2; bounding box: 156×63×115 Å

Solvent-accessible surface area (backbone atoms only — not comparable to full-atom values): 17473 Å² total; per-residue (Å²): 136,84,80,77,78,76,78,77,77,78,77,79,75,77,73,73,76,68,75,76,72,68,72,70,64,70,72,65,71,72,75,66,48,58,41,82,72,49,75,42,94,65,30,32,40,30,31,37,33,70,80,50,60,39,75,75,52,97,47,31,36,32,36,39,33,35,40,43,45,38,75,57,24,37,52,51,51,36,54,74,58,58,59,54,91,81,49,88,50,55,34,34,38,36,38,31,34,40,32,32,61,81,77,40,28,35,30,57,34,34,36,37,36,20,27,79,84,68,46,78,67,48,74,40,86,26,68,90,72,51,66,81,36,80,51,50,83,93,36,72,61,36,53,47,49,61,72,74,43,132,136,88,81,77,81,77,79,78,79,80,76,79,73,78,75,73,76,68,78,74,74,68,74,73,64,71,72,66,70,71,73,66,49,57,42,83,72,47,75,42,93,65,30,32,39,31,29,36,34,70,81,50,60,40,76,75,52,99,47,32,37,32,36,39,33,34,40,42,45,37,76,59,23,37,52,50,50,36,54,74,58,58,60,54,88,81,49,88,52,55,34,34,37,37,37,31,34,41,33,32,61,80,78,40,29,35,31,57,34,32,36,37,35,20,26,80,86,68,47,78,66,48,73,40,86,24,66,89,72,50,64,81,36,80,51,51,83,94,36,72,61,36,54,47,47,61,71,73,44,133

Sequence (300 aa):
MKRSWGIWALTAALTIMAPSAVPVSPAYAADDQWVLLDEDPSTSRYYYDTTSIVQDDEDSVTVRTKAVYTAEGKADALDTIGHPKGFEDLADTNFYYTINCSDDMSRLEKVVHRDSTGRTIKEYLLAGKTPWEQIEADTRMSLLRDAVCDMKRSWGIWALTAALTIMAPSAVPVSPAYAADDQWVLLDEDPSTSRYYYDTTSIVQDDEDSVTVRTKAVYTAEGKADALDTIGHPKGFEDLADTNFYYTINCSDDMSRLEKVVHRDSTGRTIKEYLLAGKTPWEQIEADTRMSLLRDAVCD